Protein AF-A0A078S8Z2-F1 (afdb_monomer_lite)

Organism: NCBI:txid1339349

Structure (mmCIF, N/CA/C/O backbone):
data_AF-A0A078S8Z2-F1
#
_entry.id   AF-A0A078S8Z2-F1
#
loop_
_atom_site.group_PDB
_atom_site.id
_atom_site.type_symbol
_atom_site.label_atom_id
_atom_site.label_alt_id
_atom_site.label_comp_id
_atom_site.label_asym_id
_atom_site.label_entity_id
_atom_site.label_seq_id
_atom_site.pdbx_PDB_ins_code
_atom_site.Cartn_x
_atom_site.Cartn_y
_atom_site.Cartn_z
_atom_site.occupancy
_atom_site.B_iso_or_equiv
_atom_site.auth_seq_id
_atom_site.auth_comp_id
_atom_site.auth_asym_id
_atom_site.auth_atom_id
_atom_site.pdbx_PDB_model_num
ATOM 1 N N . MET A 1 1 ? -87.817 54.049 59.287 1.00 39.81 1 MET A N 1
ATOM 2 C CA . MET A 1 1 ? -88.516 53.717 58.028 1.00 39.81 1 MET A CA 1
ATOM 3 C C . MET A 1 1 ? -87.537 53.003 57.115 1.00 39.81 1 MET A C 1
ATOM 5 O O . MET A 1 1 ? -86.408 53.451 56.989 1.00 39.81 1 MET A O 1
ATOM 9 N N . PHE A 1 2 ? -87.960 51.852 56.599 1.00 39.09 2 PHE A N 1
ATOM 10 C CA . PHE A 1 2 ? -87.245 50.976 55.668 1.00 39.09 2 PHE A CA 1
ATOM 11 C C . PHE A 1 2 ? -87.142 51.568 54.248 1.00 39.09 2 PHE A C 1
ATOM 13 O O . PHE A 1 2 ? -87.956 52.425 53.905 1.00 39.09 2 PHE A O 1
ATOM 20 N N . HIS A 1 3 ? -86.259 50.939 53.450 1.00 39.66 3 HIS A N 1
ATOM 21 C CA . HIS A 1 3 ? -86.096 50.901 51.974 1.00 39.66 3 HIS A CA 1
ATOM 22 C C . HIS A 1 3 ? -84.868 51.675 51.446 1.00 39.66 3 HIS A C 1
ATOM 24 O O . HIS A 1 3 ? -84.766 52.869 51.676 1.00 39.66 3 HIS A O 1
ATOM 30 N N . GLY A 1 4 ? -83.896 51.085 50.732 1.00 41.09 4 GLY A N 1
ATOM 31 C CA . GLY A 1 4 ? -83.754 49.738 50.141 1.00 41.09 4 GLY A CA 1
ATOM 32 C C . GLY A 1 4 ? -82.298 49.235 50.213 1.00 41.09 4 GLY A C 1
ATOM 33 O O . GLY A 1 4 ? -81.370 50.027 50.323 1.00 41.09 4 GLY A O 1
ATOM 34 N N . GLN A 1 5 ? -82.087 47.930 50.436 1.00 39.22 5 GLN A N 1
ATOM 35 C CA . GLN A 1 5 ? -81.701 46.933 49.412 1.00 39.22 5 GLN A CA 1
ATOM 36 C C . GLN A 1 5 ? -80.422 47.345 48.650 1.00 39.22 5 GLN A C 1
ATOM 38 O O . GLN A 1 5 ? -80.424 48.328 47.931 1.00 39.22 5 GLN A O 1
ATOM 43 N N . SER A 1 6 ? -79.287 46.652 48.760 1.00 43.03 6 SER A N 1
ATOM 44 C CA . SER A 1 6 ? -79.142 45.233 48.434 1.00 43.03 6 SER A CA 1
ATOM 45 C C . SER A 1 6 ? -77.834 44.642 48.997 1.00 43.03 6 SER A C 1
ATOM 47 O O . SER A 1 6 ? -76.767 45.225 48.837 1.00 43.03 6 SER A O 1
ATOM 49 N N . GLN A 1 7 ? -77.970 43.497 49.676 1.00 46.31 7 GLN A N 1
ATOM 50 C CA . GLN A 1 7 ? -77.053 42.342 49.741 1.00 46.31 7 GLN A CA 1
ATOM 51 C C . GLN A 1 7 ? -75.539 42.636 49.760 1.00 46.31 7 GLN A C 1
ATOM 53 O O . GLN A 1 7 ? -74.903 42.906 48.750 1.00 46.31 7 GLN A O 1
ATOM 58 N N . ARG A 1 8 ? -74.904 42.576 50.938 1.00 42.38 8 ARG A N 1
ATOM 59 C CA . ARG A 1 8 ? -74.112 41.398 51.365 1.00 42.38 8 ARG A CA 1
ATOM 60 C C . ARG A 1 8 ? -73.498 40.619 50.196 1.00 42.38 8 ARG A C 1
ATOM 62 O O . ARG A 1 8 ? -74.177 39.826 49.560 1.00 42.38 8 ARG A O 1
ATOM 69 N N . GLN A 1 9 ? -72.193 40.841 50.023 1.00 48.69 9 GLN A N 1
ATOM 70 C CA . GLN A 1 9 ? -71.177 39.820 49.760 1.00 48.69 9 GLN A CA 1
ATOM 71 C C . GLN A 1 9 ? -71.725 38.488 49.244 1.00 48.69 9 GLN A C 1
ATOM 73 O O . GLN A 1 9 ? -72.059 37.636 50.053 1.00 48.69 9 GLN A O 1
ATOM 78 N N . HIS A 1 10 ? -71.723 38.288 47.932 1.00 38.50 10 HIS A N 1
ATOM 79 C CA . HIS A 1 10 ? -71.402 36.989 47.356 1.00 38.50 10 HIS A CA 1
ATOM 80 C C . HIS A 1 10 ? -70.744 37.205 45.992 1.00 38.50 10 HIS A C 1
ATOM 82 O O . HIS A 1 10 ? -71.269 37.884 45.115 1.00 38.50 10 HIS A O 1
ATOM 88 N N . ASP A 1 11 ? -69.560 36.618 45.879 1.00 46.22 11 ASP A N 1
ATOM 89 C CA . ASP A 1 11 ? -68.917 36.186 44.650 1.00 46.22 11 ASP A CA 1
ATOM 90 C C . ASP A 1 11 ? -68.427 37.251 43.671 1.00 46.22 11 ASP A C 1
ATOM 92 O O . ASP A 1 11 ? -68.900 37.438 42.550 1.00 46.22 11 ASP A O 1
ATOM 96 N N . MET A 1 12 ? -67.254 37.768 44.040 1.00 51.03 12 MET A N 1
ATOM 97 C CA . MET A 1 12 ? -66.101 37.668 43.147 1.00 51.03 12 MET A CA 1
ATOM 98 C C . MET A 1 12 ? -66.030 36.276 42.491 1.00 51.03 12 MET A C 1
ATOM 100 O O . MET A 1 12 ? -65.384 35.367 42.999 1.00 51.03 12 MET A O 1
ATOM 104 N N . ALA A 1 13 ? -66.666 36.109 41.339 1.00 51.59 13 ALA A N 1
ATOM 105 C CA . ALA A 1 13 ? -66.384 35.001 40.440 1.00 51.59 13 ALA A CA 1
ATOM 106 C C . ALA A 1 13 ? -66.676 35.441 39.007 1.00 51.59 13 ALA A C 1
ATOM 108 O O . ALA A 1 13 ? -67.683 35.075 38.400 1.00 51.59 13 ALA A O 1
ATOM 109 N N . LYS A 1 14 ? -65.753 36.217 38.428 1.00 48.81 14 LYS A N 1
ATOM 110 C CA . LYS A 1 14 ? -65.610 36.278 36.971 1.00 48.81 14 LYS A CA 1
ATOM 111 C C . LYS A 1 14 ? -65.224 34.859 36.538 1.00 48.81 14 LYS A C 1
ATOM 113 O O . LYS A 1 14 ? -64.055 34.487 36.567 1.00 48.81 14 LYS A O 1
ATOM 118 N N . LYS A 1 15 ? -66.240 34.031 36.287 1.00 49.22 15 LYS A N 1
ATOM 119 C CA . LYS A 1 15 ? -66.128 32.605 35.981 1.00 49.22 15 LYS A CA 1
ATOM 120 C C . LYS A 1 15 ? -65.326 32.477 34.691 1.00 49.22 15 LYS A C 1
ATOM 122 O O . LYS A 1 15 ? -65.846 32.732 33.608 1.00 49.22 15 LYS A O 1
ATOM 127 N N . ALA A 1 16 ? -64.040 32.158 34.809 1.00 57.09 16 ALA A N 1
ATOM 128 C CA . ALA A 1 16 ? -63.225 31.796 33.661 1.00 57.09 16 ALA A CA 1
ATOM 129 C C . ALA A 1 16 ? -63.889 30.579 32.997 1.00 57.09 16 ALA A C 1
ATOM 131 O O . ALA A 1 16 ? -63.978 29.513 33.598 1.00 57.09 16 ALA A O 1
ATOM 132 N N . LEU A 1 17 ? -64.427 30.767 31.789 1.00 61.00 17 LEU A N 1
ATOM 133 C CA . LEU A 1 17 ? -65.198 29.744 31.070 1.00 61.00 17 LEU A CA 1
ATOM 134 C C . LEU A 1 17 ? -64.320 28.638 30.467 1.00 61.00 17 LEU A C 1
ATOM 136 O O . LEU A 1 17 ? -64.844 27.612 30.052 1.00 61.00 17 LEU A O 1
ATOM 140 N N . ALA A 1 18 ? -62.998 28.814 30.461 1.00 52.50 18 ALA A N 1
ATOM 141 C CA . ALA A 1 18 ? -62.039 27.748 30.215 1.00 52.50 18 ALA A CA 1
ATOM 142 C C . ALA A 1 18 ? -60.654 28.161 30.729 1.00 52.50 18 ALA A C 1
ATOM 144 O O . ALA A 1 18 ? -60.205 29.281 30.477 1.00 52.50 18 ALA A O 1
ATOM 145 N N . SER A 1 19 ? -59.956 27.242 31.394 1.00 64.44 19 SER A N 1
ATOM 146 C CA . SER A 1 19 ? -58.501 27.285 31.525 1.00 64.44 19 SER A CA 1
ATOM 147 C C . SER A 1 19 ? -57.924 26.040 30.854 1.00 64.44 19 SER A C 1
ATOM 149 O O . SER A 1 19 ? -58.455 24.937 30.985 1.00 64.44 19 SER A O 1
ATOM 151 N N . LYS A 1 20 ? -56.857 26.226 30.076 1.00 55.78 20 LYS A N 1
ATOM 152 C CA . LYS A 1 20 ? -56.089 25.132 29.486 1.00 55.78 20 LYS A CA 1
ATOM 153 C C . LYS A 1 20 ? -54.738 25.103 30.176 1.00 55.78 20 LYS A C 1
ATOM 155 O O . LYS A 1 20 ? -53.902 25.967 29.928 1.00 55.78 20 LYS A O 1
ATOM 160 N N . THR A 1 21 ? -54.530 24.105 31.020 1.00 58.12 21 THR A N 1
ATOM 161 C CA . THR A 1 21 ? -53.213 23.806 31.579 1.00 58.12 21 THR A CA 1
ATOM 162 C C . THR A 1 21 ? -52.578 22.747 30.689 1.00 58.12 21 THR A C 1
ATOM 164 O O . THR A 1 21 ? -53.112 21.650 30.550 1.00 58.12 21 THR A O 1
ATOM 167 N N . GLY A 1 22 ? -51.488 23.098 30.010 1.00 56.81 22 GLY A N 1
ATOM 168 C CA . GLY A 1 22 ? -50.691 22.142 29.245 1.00 56.81 22 GLY A CA 1
ATOM 169 C C . GLY A 1 22 ? -49.552 21.614 30.105 1.00 56.81 22 GLY A C 1
ATOM 170 O O . GLY A 1 22 ? -48.820 22.406 30.692 1.00 56.81 22 GLY A O 1
ATOM 171 N N . GLU A 1 23 ? -49.374 20.296 30.165 1.00 63.28 23 GLU A N 1
ATOM 172 C CA . GLU A 1 23 ? -48.106 19.728 30.617 1.00 63.28 23 GLU A CA 1
ATOM 173 C C . GLU A 1 23 ? -47.063 19.895 29.511 1.00 63.28 23 GLU A C 1
ATOM 175 O O . GLU A 1 23 ? -47.233 19.407 28.391 1.00 63.28 23 GLU A O 1
ATOM 180 N N . VAL A 1 24 ? -45.961 20.570 29.831 1.00 61.38 24 VAL A N 1
ATOM 181 C CA . VAL A 1 24 ? -44.763 20.569 28.992 1.00 61.38 24 VAL A CA 1
ATOM 182 C C . VAL A 1 24 ? -43.923 19.369 29.414 1.00 61.38 24 VAL A C 1
ATOM 184 O O . VAL A 1 24 ? -43.236 19.404 30.433 1.00 61.38 24 VAL A O 1
ATOM 187 N N . LYS A 1 25 ? -43.967 18.285 28.634 1.00 56.91 25 LYS A N 1
ATOM 188 C CA . LYS A 1 25 ? -42.966 17.219 28.747 1.00 56.91 25 LYS A CA 1
ATOM 189 C C . LYS A 1 25 ? -41.676 17.718 28.117 1.00 56.91 25 LYS A C 1
ATOM 191 O O . LYS A 1 25 ? -41.518 17.675 26.899 1.00 56.91 25 LYS A O 1
ATOM 196 N N . TYR A 1 26 ? -40.751 18.190 28.944 1.00 55.69 26 TYR A N 1
ATOM 197 C CA . TYR A 1 26 ? -39.372 18.339 28.507 1.00 55.69 26 TYR A CA 1
ATOM 198 C C . TYR A 1 26 ? -38.856 16.947 28.145 1.00 55.69 26 TYR A C 1
ATOM 200 O O . TYR A 1 26 ? -38.788 16.058 28.995 1.00 55.69 26 TYR A O 1
ATOM 208 N N . LEU A 1 27 ? -38.509 16.741 26.875 1.00 49.97 27 LEU A N 1
ATOM 209 C CA . LEU A 1 27 ? -37.626 15.646 26.509 1.00 49.97 27 LEU A CA 1
ATOM 210 C C . LEU A 1 27 ? -36.284 15.990 27.148 1.00 49.97 27 LEU A C 1
ATOM 212 O O . LEU A 1 27 ? -35.534 16.806 26.617 1.00 49.97 27 LEU A O 1
ATOM 216 N N . GLN A 1 28 ? -36.016 15.440 28.331 1.00 50.47 28 GLN A N 1
ATOM 217 C CA . GLN A 1 28 ? -34.682 15.487 28.899 1.00 50.47 28 GLN A CA 1
ATOM 218 C C . GLN A 1 28 ? -33.796 14.730 27.913 1.00 50.47 28 GLN A C 1
ATOM 220 O O . GLN A 1 28 ? -33.849 13.503 27.826 1.00 50.47 28 GLN A O 1
ATOM 225 N N . GLN A 1 29 ? -33.068 15.478 27.085 1.00 50.44 29 GLN A N 1
ATOM 226 C CA . GLN A 1 29 ? -32.060 14.910 26.212 1.00 50.44 29 GLN A CA 1
ATOM 227 C C . GLN A 1 29 ? -31.122 14.136 27.135 1.00 50.44 29 GLN A C 1
ATOM 229 O O . GLN A 1 29 ? -30.577 14.709 28.081 1.00 50.44 29 GLN A O 1
ATOM 234 N N . GLY A 1 30 ? -31.050 12.816 26.940 1.00 57.97 30 GLY A N 1
ATOM 235 C CA . GLY A 1 30 ? -30.202 11.966 27.765 1.00 57.97 30 GLY A CA 1
ATOM 236 C C . GLY A 1 30 ? -28.785 12.543 27.802 1.00 57.97 30 GLY A C 1
ATOM 237 O O . GLY A 1 30 ? -28.374 13.179 26.823 1.00 57.97 30 GLY A O 1
ATOM 238 N N . PRO A 1 31 ? -28.052 12.379 28.916 1.00 62.50 31 PRO A N 1
ATOM 239 C CA . PRO A 1 31 ? -26.684 12.870 29.006 1.00 62.50 31 PRO A CA 1
ATOM 240 C C . PRO A 1 31 ? -25.890 12.400 27.786 1.00 62.50 31 PRO A C 1
ATOM 242 O O . PRO A 1 31 ? -26.095 11.285 27.298 1.00 62.50 31 PRO A O 1
ATOM 245 N N . VAL A 1 32 ? -25.022 13.275 27.274 1.00 62.91 32 VAL A N 1
ATOM 246 C CA . VAL A 1 32 ? -24.145 12.955 26.144 1.00 62.91 32 VAL A CA 1
ATOM 247 C C . VAL A 1 32 ? -23.420 11.652 26.475 1.00 62.91 32 VAL A C 1
ATOM 249 O O . VAL A 1 32 ? -22.696 11.583 27.464 1.00 62.91 32 VAL A O 1
ATOM 252 N N . GLY A 1 33 ? -23.671 10.603 25.688 1.00 67.50 33 GLY A N 1
ATOM 253 C CA . GLY A 1 33 ? -22.982 9.328 25.856 1.00 67.50 33 GLY A CA 1
ATOM 254 C C . GLY A 1 33 ? -21.481 9.511 25.615 1.00 67.50 33 GLY A C 1
ATOM 255 O O . GLY A 1 33 ? -21.104 10.338 24.780 1.00 67.50 33 GLY A O 1
ATOM 256 N N . PRO A 1 34 ? -20.612 8.766 26.316 1.00 81.50 34 PRO A N 1
ATOM 257 C CA . PRO A 1 34 ? -19.179 8.964 26.188 1.00 81.50 34 PRO A CA 1
ATOM 258 C C . PRO A 1 34 ? -18.702 8.623 24.776 1.00 81.50 34 PRO A C 1
ATOM 260 O O . PRO A 1 34 ? -19.157 7.652 24.164 1.00 81.50 34 PRO A O 1
ATOM 263 N N . LEU A 1 35 ? -17.725 9.384 24.289 1.00 82.06 35 LEU A N 1
ATOM 264 C CA . LEU A 1 35 ? -16.973 9.042 23.093 1.00 82.06 35 LEU A CA 1
ATOM 265 C C . LEU A 1 35 ? -16.169 7.765 23.360 1.00 82.06 35 LEU A C 1
ATOM 267 O O . LEU A 1 35 ? -15.282 7.732 24.217 1.00 82.06 35 LEU A O 1
ATOM 271 N N . VAL A 1 36 ? -16.478 6.708 22.618 1.00 85.00 36 VAL A N 1
ATOM 272 C CA . VAL A 1 36 ? -15.729 5.452 22.685 1.00 85.00 36 VAL A CA 1
ATOM 273 C C . VAL A 1 36 ? -14.454 5.583 21.849 1.00 85.00 36 VAL A C 1
ATOM 275 O O . VAL A 1 36 ? -14.531 5.994 20.693 1.00 85.00 36 VAL A O 1
ATOM 278 N N . TYR A 1 37 ? -13.292 5.232 22.409 1.00 81.94 37 TYR A N 1
ATOM 279 C CA . TYR A 1 37 ? -11.994 5.336 21.723 1.00 81.94 37 TYR A CA 1
ATOM 280 C C . TYR A 1 37 ? -11.149 4.055 21.873 1.00 81.94 37 TYR A C 1
ATOM 282 O O . TYR A 1 37 ? -11.252 3.382 22.902 1.00 81.94 37 TYR A O 1
ATOM 290 N N . PRO A 1 38 ? -10.323 3.687 20.871 1.00 85.50 38 PRO A N 1
ATOM 291 C CA . PRO A 1 38 ? -9.455 2.512 20.951 1.00 85.50 38 PRO A CA 1
ATOM 292 C C . PRO A 1 38 ? -8.349 2.703 21.978 1.00 85.50 38 PRO A C 1
ATOM 294 O O . PRO A 1 38 ? -7.730 3.761 22.049 1.00 85.50 38 PRO A O 1
ATOM 297 N N . THR A 1 39 ? -8.021 1.624 22.678 1.00 86.50 39 THR A N 1
ATOM 298 C CA . THR A 1 39 ? -6.800 1.503 23.488 1.00 86.50 39 THR A CA 1
ATOM 299 C C . THR A 1 39 ? -5.972 0.259 23.140 1.00 86.50 39 THR A C 1
ATOM 301 O O . THR A 1 39 ? -5.075 -0.107 23.892 1.00 86.50 39 THR A O 1
ATOM 304 N N . GLY A 1 40 ? -6.266 -0.401 22.012 1.00 83.44 40 GLY A N 1
ATOM 305 C CA . GLY A 1 40 ? -5.562 -1.607 21.560 1.00 83.44 40 GLY A CA 1
ATOM 306 C C . GLY A 1 40 ? -5.990 -2.893 22.278 1.00 83.44 40 GLY A C 1
ATOM 307 O O . GLY A 1 40 ? -7.144 -3.038 22.692 1.00 83.44 40 GLY A O 1
ATOM 308 N N . GLU A 1 41 ? -5.072 -3.855 22.391 1.00 88.69 41 GLU A N 1
ATOM 309 C CA . GLU A 1 41 ? -5.301 -5.113 23.111 1.00 88.69 41 GLU A CA 1
ATOM 310 C C . GLU A 1 41 ? -5.365 -4.903 24.629 1.00 88.69 41 GLU A C 1
ATOM 312 O O . GLU A 1 41 ? -4.649 -4.085 25.212 1.00 88.69 41 GLU A O 1
ATOM 317 N N . TYR A 1 42 ? -6.244 -5.655 25.289 1.00 93.62 42 TYR A N 1
ATOM 318 C CA . TYR A 1 42 ? -6.354 -5.639 26.741 1.00 93.62 42 TYR A CA 1
ATOM 319 C C . TYR A 1 42 ? -5.059 -6.131 27.403 1.00 93.62 42 TYR A C 1
ATOM 321 O O . TYR A 1 42 ? -4.587 -7.233 27.123 1.00 93.62 42 TYR A O 1
ATOM 329 N N . ALA A 1 43 ? -4.558 -5.368 28.375 1.00 91.69 43 ALA A N 1
ATOM 330 C CA . ALA A 1 43 ? -3.422 -5.740 29.205 1.00 91.69 43 ALA A CA 1
ATOM 331 C C . ALA A 1 43 ? -3.765 -5.618 30.696 1.00 91.69 43 ALA A C 1
ATOM 333 O O . ALA A 1 43 ? -4.196 -4.572 31.179 1.00 91.69 43 ALA A O 1
ATOM 334 N N . ALA A 1 44 ? -3.503 -6.681 31.461 1.00 91.88 44 ALA A N 1
ATOM 335 C CA . ALA A 1 44 ? -3.766 -6.729 32.903 1.00 91.88 44 ALA A CA 1
ATOM 336 C C . ALA A 1 44 ? -2.981 -5.675 33.713 1.00 91.88 44 ALA A C 1
ATOM 338 O O . ALA A 1 44 ? -3.417 -5.241 34.782 1.00 91.88 44 ALA A O 1
ATOM 339 N N . SER A 1 45 ? -1.824 -5.250 33.201 1.00 91.88 45 SER A N 1
ATOM 340 C CA . SER A 1 45 ? -0.951 -4.248 33.816 1.00 91.88 45 SER A CA 1
ATOM 341 C C . SER A 1 45 ? -1.417 -2.802 33.599 1.00 91.88 45 SER A C 1
ATOM 343 O O . SER A 1 45 ? -0.951 -1.915 34.323 1.00 91.88 45 SER A O 1
ATOM 345 N N . VAL A 1 46 ? -2.339 -2.556 32.665 1.00 92.62 46 VAL A N 1
ATOM 346 C CA . VAL A 1 46 ? -2.806 -1.219 32.277 1.00 92.62 46 VAL A CA 1
ATOM 347 C C . VAL A 1 46 ? -4.059 -0.831 33.064 1.00 92.62 46 VAL A C 1
ATOM 349 O O . VAL A 1 46 ? -4.932 -1.658 33.334 1.00 92.62 46 VAL A O 1
ATOM 352 N N . SER A 1 47 ? -4.131 0.443 33.455 1.00 94.75 47 SER A N 1
ATOM 353 C CA . SER A 1 47 ? -5.324 1.046 34.049 1.00 94.75 47 SER A CA 1
ATOM 354 C C . SER A 1 47 ? -6.153 1.723 32.962 1.00 94.75 47 SER A C 1
ATOM 356 O O . SER A 1 47 ? -5.639 2.565 32.230 1.00 94.75 47 SER A O 1
ATOM 358 N N . TYR A 1 48 ? -7.436 1.390 32.893 1.00 95.06 48 TYR A N 1
ATOM 359 C CA . TYR A 1 48 ? -8.390 1.959 31.947 1.00 95.06 48 TYR A CA 1
ATOM 360 C C . TYR A 1 48 ? -9.367 2.860 32.695 1.00 95.06 48 TYR A C 1
ATOM 362 O O . TYR A 1 48 ? -9.976 2.426 33.673 1.00 95.06 48 TYR A O 1
ATOM 370 N N . THR A 1 49 ? -9.527 4.101 32.239 1.00 94.69 49 THR A N 1
ATOM 371 C CA . THR A 1 49 ? -10.392 5.092 32.892 1.00 94.69 49 THR A CA 1
ATOM 372 C C . THR A 1 49 ? -11.539 5.485 31.980 1.00 94.69 49 THR A C 1
ATOM 374 O O . THR A 1 49 ? -11.314 5.923 30.851 1.00 94.69 49 THR A O 1
ATOM 377 N N . ARG A 1 50 ? -12.768 5.372 32.484 1.00 92.88 50 ARG A N 1
ATOM 378 C CA . ARG A 1 50 ? -13.964 5.929 31.849 1.00 92.88 50 ARG A CA 1
ATOM 379 C C . ARG A 1 50 ? -14.410 7.182 32.585 1.00 92.88 50 ARG A C 1
ATOM 381 O O . ARG A 1 50 ? -14.520 7.186 33.811 1.00 92.88 50 ARG A O 1
ATOM 388 N N . THR A 1 51 ? -14.705 8.212 31.807 1.00 90.19 51 THR A N 1
ATOM 389 C CA . THR A 1 51 ? -15.303 9.474 32.248 1.00 90.19 51 THR A CA 1
ATOM 390 C C . THR A 1 51 ? -16.716 9.602 31.664 1.00 90.19 51 THR A C 1
ATOM 392 O O . THR A 1 51 ? -17.067 8.834 30.761 1.00 90.19 51 THR A O 1
ATOM 395 N N . PRO A 1 52 ? -17.518 10.591 32.093 1.00 87.00 52 PRO A N 1
ATOM 396 C CA . PRO A 1 52 ? -18.799 10.880 31.448 1.00 87.00 52 PRO A CA 1
ATOM 397 C C . PRO A 1 52 ? -18.681 11.161 29.939 1.00 87.00 52 PRO A C 1
ATOM 399 O O . PRO A 1 52 ? -19.616 10.902 29.190 1.00 87.00 52 PRO A O 1
ATOM 402 N N . LEU A 1 53 ? -17.528 11.668 29.480 1.00 85.69 53 LEU A N 1
ATOM 403 C CA . LEU A 1 53 ? -17.302 12.075 28.089 1.00 85.69 53 LEU A CA 1
ATOM 404 C C . LEU A 1 53 ? -16.504 11.063 27.264 1.00 85.69 53 LEU A C 1
ATOM 406 O O . LEU A 1 53 ? -16.475 11.187 26.042 1.00 85.69 53 LEU A O 1
ATOM 410 N N . SER A 1 54 ? -15.843 10.085 27.884 1.00 88.31 54 SER A N 1
ATOM 411 C CA . SER A 1 54 ? -14.953 9.163 27.175 1.00 88.31 54 SER A CA 1
ATOM 412 C C . SER A 1 54 ? -14.919 7.767 27.791 1.00 88.31 54 SER A C 1
ATOM 414 O O . SER A 1 54 ? -14.874 7.607 29.011 1.00 88.31 54 SER A O 1
ATOM 416 N N . ALA A 1 55 ? -14.909 6.740 26.940 1.00 92.31 55 ALA A N 1
ATOM 417 C CA . ALA A 1 55 ? -14.863 5.343 27.356 1.00 92.31 55 ALA A CA 1
ATOM 418 C C . ALA A 1 55 ? -13.838 4.552 26.518 1.00 92.31 55 ALA A C 1
ATOM 420 O O . ALA A 1 55 ? -13.960 4.515 25.292 1.00 92.31 55 ALA A O 1
ATOM 421 N N . PRO A 1 56 ? -12.841 3.903 27.142 1.00 92.31 56 PRO A N 1
ATOM 422 C CA . PRO A 1 56 ? -11.871 3.093 26.419 1.00 92.31 56 PRO A CA 1
ATOM 423 C C . PRO A 1 56 ? -12.504 1.804 25.884 1.00 92.31 56 PRO A C 1
ATOM 425 O O . PRO A 1 56 ? -13.361 1.187 26.530 1.00 92.31 56 PRO A O 1
ATOM 428 N N . MET A 1 57 ? -12.035 1.392 24.709 1.00 89.81 57 MET A N 1
ATOM 429 C CA . MET A 1 57 ? -12.365 0.140 24.039 1.00 89.81 57 MET A CA 1
ATOM 430 C C . MET A 1 57 ? -11.111 -0.711 23.845 1.00 89.81 57 MET A C 1
ATOM 432 O O . MET A 1 57 ? -10.106 -0.242 23.305 1.00 89.81 57 MET A O 1
ATOM 436 N N . VAL A 1 58 ? -11.193 -1.981 24.239 1.00 90.94 58 VAL A N 1
ATOM 437 C CA . VAL A 1 58 ? -10.094 -2.949 24.130 1.00 90.94 58 VAL A CA 1
ATOM 438 C C . VAL A 1 58 ? -10.490 -4.166 23.305 1.00 90.94 58 VAL A C 1
ATOM 440 O O . VAL A 1 58 ? -11.642 -4.607 23.335 1.00 90.94 58 VAL A O 1
ATOM 443 N N . LEU A 1 59 ? -9.510 -4.738 22.609 1.00 88.06 59 LEU A N 1
ATOM 444 C CA . LEU A 1 59 ? -9.602 -6.068 22.017 1.00 88.06 59 LEU A CA 1
ATOM 445 C C . LEU A 1 59 ? -9.186 -7.110 23.062 1.00 88.06 59 LEU A C 1
ATOM 447 O O . LEU A 1 59 ? -8.090 -7.044 23.615 1.00 88.06 59 LEU A O 1
ATOM 451 N N . CYS A 1 60 ? -10.046 -8.085 23.334 1.00 88.44 60 CYS A N 1
ATOM 452 C CA . CYS A 1 60 ? -9.726 -9.213 24.203 1.00 88.44 60 CYS A CA 1
ATOM 453 C C . CYS A 1 60 ? -10.183 -10.505 23.526 1.00 88.44 60 CYS A C 1
ATOM 455 O O . CYS A 1 60 ? -11.376 -10.698 23.295 1.00 88.44 60 CYS A O 1
ATOM 457 N N . GLU A 1 61 ? -9.226 -11.372 23.181 1.00 86.50 61 GLU A N 1
ATOM 458 C CA . GLU A 1 61 ? -9.478 -12.689 22.573 1.00 86.50 61 GLU A CA 1
ATOM 459 C C . GLU A 1 61 ? -10.427 -12.637 21.354 1.00 86.50 61 GLU A C 1
ATOM 461 O O . GLU A 1 61 ? -11.358 -13.435 21.235 1.00 86.50 61 GLU A O 1
ATOM 466 N N . GLY A 1 62 ? -10.207 -11.670 20.456 1.00 80.81 62 GLY A N 1
ATOM 467 C CA . GLY A 1 62 ? -10.954 -11.536 19.198 1.00 80.81 62 GLY A CA 1
ATOM 468 C C . GLY A 1 62 ? -12.287 -10.785 19.293 1.00 80.81 62 GLY A C 1
ATOM 469 O O . GLY A 1 62 ? -12.974 -10.654 18.283 1.00 80.81 62 GLY A O 1
ATOM 470 N N . GLN A 1 63 ? -12.660 -10.275 20.470 1.00 84.69 63 GLN A N 1
ATOM 471 C CA . GLN A 1 63 ? -13.884 -9.493 20.667 1.00 84.69 63 GLN A CA 1
ATOM 472 C C . GLN A 1 63 ? -13.581 -8.114 21.262 1.00 84.69 63 GLN A C 1
ATOM 474 O O . GLN A 1 63 ? -12.668 -7.962 22.075 1.00 84.69 63 GLN A O 1
ATOM 479 N N . TYR A 1 64 ? -14.367 -7.113 20.859 1.00 88.00 64 TYR A N 1
ATOM 480 C CA . TYR A 1 64 ? -14.252 -5.752 21.375 1.00 88.00 64 TYR A CA 1
ATOM 481 C C . TYR A 1 64 ? -15.158 -5.531 22.580 1.00 88.00 64 TYR A C 1
ATOM 483 O O . TYR A 1 64 ? -16.354 -5.844 22.553 1.00 88.00 64 TYR A O 1
ATOM 491 N N . TYR A 1 65 ? -14.576 -4.938 23.617 1.00 90.12 65 TYR A N 1
ATOM 492 C CA . TYR A 1 65 ? -15.257 -4.601 24.856 1.00 90.12 65 TYR A CA 1
ATOM 493 C C . TYR A 1 65 ? -15.078 -3.123 25.166 1.00 90.12 65 TYR A C 1
ATOM 495 O O . TYR A 1 65 ? -13.972 -2.589 25.069 1.00 90.12 65 TYR A O 1
ATOM 503 N N . VAL A 1 66 ? -16.161 -2.476 25.582 1.00 91.88 66 VAL A N 1
ATOM 504 C CA . VAL A 1 66 ? -16.154 -1.078 26.021 1.00 91.88 66 VAL A CA 1
ATOM 505 C C . VAL A 1 66 ? -16.266 -1.047 27.535 1.00 91.88 66 VAL A C 1
ATOM 507 O O . VAL A 1 66 ? -17.065 -1.780 28.127 1.00 91.88 66 VAL A O 1
ATOM 510 N N . LEU A 1 67 ? -15.470 -0.196 28.174 1.00 93.88 67 LEU A N 1
ATOM 511 C CA . LEU A 1 67 ? -15.566 0.015 29.611 1.00 93.88 67 LEU A CA 1
ATOM 512 C C . LEU A 1 67 ? -16.927 0.648 29.925 1.00 93.88 67 LEU A C 1
ATOM 514 O O . LEU A 1 67 ? -17.253 1.701 29.389 1.00 93.88 67 LEU A O 1
ATOM 518 N N . ASN A 1 68 ? -17.743 -0.002 30.746 1.00 92.44 68 ASN A N 1
ATOM 519 C CA . ASN A 1 68 ? -19.144 0.350 30.999 1.00 92.44 68 ASN A CA 1
ATOM 520 C C . ASN A 1 68 ? -19.311 1.293 32.196 1.00 92.44 68 ASN A C 1
ATOM 522 O O . ASN A 1 68 ? -20.155 2.185 32.188 1.00 92.44 68 ASN A O 1
ATOM 526 N N . LYS A 1 69 ? -18.494 1.090 33.233 1.00 92.06 69 LYS A N 1
ATOM 527 C CA . LYS A 1 69 ? -18.584 1.806 34.510 1.00 92.06 69 LYS A CA 1
ATOM 528 C C . LYS A 1 69 ? -17.626 2.987 34.520 1.00 92.06 69 LYS A C 1
ATOM 530 O O . LYS A 1 69 ? -16.498 2.856 34.057 1.00 92.06 69 LYS A O 1
ATOM 535 N N . GLU A 1 70 ? -18.070 4.124 35.045 1.00 92.44 70 GLU A N 1
ATOM 536 C CA . GLU A 1 70 ? -17.189 5.266 35.302 1.00 92.44 70 GLU A CA 1
ATOM 537 C C . GLU A 1 70 ? -16.175 4.937 36.403 1.00 92.44 70 GLU A C 1
ATOM 539 O O . GLU A 1 70 ? -16.473 4.184 37.334 1.00 92.44 70 GLU A O 1
ATOM 544 N N . GLY A 1 71 ? -14.970 5.491 36.276 1.00 92.62 71 GLY A N 1
ATOM 545 C CA . GLY A 1 71 ? -13.846 5.224 37.172 1.00 92.62 71 GLY A CA 1
ATOM 546 C C . GLY A 1 71 ? -12.661 4.561 36.474 1.00 92.62 71 GLY A C 1
ATOM 547 O O . GLY A 1 71 ? -12.639 4.405 35.252 1.00 92.62 71 GLY A O 1
ATOM 548 N N . THR A 1 72 ? -11.656 4.195 37.271 1.00 95.31 72 THR A N 1
ATOM 549 C CA . THR A 1 72 ? -10.406 3.579 36.809 1.00 95.31 72 THR A CA 1
ATOM 550 C C . THR A 1 72 ? -10.363 2.112 37.214 1.00 95.31 72 THR A C 1
ATOM 552 O O . THR A 1 72 ? -10.462 1.792 38.397 1.00 95.31 72 THR A O 1
ATOM 555 N N . PHE A 1 73 ? -10.165 1.224 36.243 1.00 95.19 73 PHE A N 1
ATOM 556 C CA . PHE A 1 73 ? -10.156 -0.224 36.437 1.00 95.19 73 PHE A CA 1
ATOM 557 C C . PHE A 1 73 ? -8.869 -0.833 35.886 1.00 95.19 73 PHE A C 1
ATOM 559 O O . PHE A 1 73 ? -8.401 -0.464 34.810 1.00 95.19 73 PHE A O 1
ATOM 566 N N . LYS A 1 74 ? -8.300 -1.794 36.614 1.00 95.56 74 LYS A N 1
ATOM 567 C CA . LYS A 1 74 ? -7.070 -2.505 36.246 1.00 95.56 74 LYS A CA 1
ATOM 568 C C . LYS A 1 74 ? -7.222 -3.986 36.562 1.00 95.56 74 LYS A C 1
ATOM 570 O O . LYS A 1 74 ? -7.911 -4.338 37.516 1.00 95.56 74 LYS A O 1
ATOM 575 N N . ASN A 1 75 ? -6.575 -4.845 35.773 1.00 95.38 75 ASN A N 1
ATOM 576 C CA . ASN A 1 75 ? -6.536 -6.295 35.998 1.00 95.38 75 ASN A CA 1
ATOM 577 C C . ASN A 1 75 ? -7.919 -6.996 36.027 1.00 95.38 75 ASN A C 1
ATOM 579 O O . ASN A 1 75 ? -8.084 -8.040 36.650 1.00 95.38 75 ASN A O 1
ATOM 583 N N . ILE A 1 76 ? -8.926 -6.439 35.341 1.00 95.12 76 ILE A N 1
ATOM 584 C CA . ILE A 1 76 ? -10.230 -7.092 35.123 1.00 95.12 76 ILE A CA 1
ATOM 585 C C . ILE A 1 76 ? -10.301 -7.559 33.670 1.00 95.12 76 ILE A C 1
ATOM 587 O O . ILE A 1 76 ? -10.370 -6.716 32.777 1.00 95.12 76 ILE A O 1
ATOM 591 N N . ASN A 1 77 ? -10.257 -8.874 33.434 1.00 95.25 77 ASN A N 1
ATOM 592 C CA . ASN A 1 77 ? -10.305 -9.439 32.083 1.00 95.25 77 ASN A CA 1
ATOM 593 C C . ASN A 1 77 ? -11.705 -9.227 31.459 1.00 95.25 77 ASN A C 1
ATOM 595 O O . ASN A 1 77 ? -12.679 -9.736 32.021 1.00 95.25 77 ASN A O 1
ATOM 599 N N . PRO A 1 78 ? -11.816 -8.541 30.303 1.00 94.62 78 PRO A N 1
ATOM 600 C CA . PRO A 1 78 ? -13.101 -8.169 29.714 1.00 94.62 78 PRO A CA 1
ATOM 601 C C . PRO A 1 78 ? -14.024 -9.345 29.395 1.00 94.62 78 PRO A C 1
ATOM 603 O O . PRO A 1 78 ? -15.206 -9.317 29.733 1.00 94.62 78 PRO A O 1
ATOM 606 N N . LYS A 1 79 ? -13.483 -10.407 28.790 1.00 92.69 79 LYS A N 1
ATOM 607 C CA . LYS A 1 79 ? -14.266 -11.575 28.374 1.00 92.69 79 LYS A CA 1
ATOM 608 C C . LYS A 1 79 ? -14.793 -12.363 29.566 1.00 92.69 79 LYS A C 1
ATOM 610 O O . LYS A 1 79 ? -15.962 -12.739 29.584 1.00 92.69 79 LYS A O 1
ATOM 615 N N . LYS A 1 80 ? -13.949 -12.584 30.579 1.00 94.50 80 LYS A N 1
ATOM 616 C CA . LYS A 1 80 ? -14.352 -13.276 31.815 1.00 94.50 80 LYS A CA 1
ATOM 617 C C . LYS A 1 80 ? -15.379 -12.465 32.603 1.00 94.50 80 LYS A C 1
ATOM 619 O O . LYS A 1 80 ? -16.359 -13.029 33.076 1.00 94.50 80 LYS A O 1
ATOM 624 N N . ASP A 1 81 ? -15.169 -11.156 32.717 1.00 95.00 81 ASP A N 1
ATOM 625 C CA . ASP A 1 81 ? -16.087 -10.252 33.412 1.00 95.00 81 ASP A CA 1
ATOM 626 C C . ASP A 1 81 ? -17.458 -10.196 32.724 1.00 95.00 81 ASP A C 1
ATOM 628 O O . ASP A 1 81 ? -18.485 -10.350 33.385 1.00 95.00 81 ASP A O 1
ATOM 632 N N . TYR A 1 82 ? -17.488 -10.075 31.394 1.00 92.12 82 TYR A N 1
ATOM 633 C CA . TYR A 1 82 ? -18.737 -10.092 30.637 1.00 92.12 82 TYR A CA 1
ATOM 634 C C . TYR A 1 82 ? -19.458 -11.442 30.717 1.00 92.12 82 TYR A C 1
ATOM 636 O O . TYR A 1 82 ? -20.669 -11.473 30.921 1.00 92.12 82 TYR A O 1
ATOM 644 N N . ALA A 1 83 ? -18.732 -12.561 30.623 1.00 92.06 83 ALA A N 1
ATOM 645 C CA . ALA A 1 83 ? -19.320 -13.895 30.753 1.00 92.06 83 ALA A CA 1
ATOM 646 C C . ALA A 1 83 ? -19.968 -14.125 32.131 1.00 92.06 83 ALA A C 1
ATOM 648 O O . ALA A 1 83 ? -20.987 -14.805 32.218 1.00 92.06 83 ALA A O 1
ATOM 649 N N . ALA A 1 84 ? -19.405 -13.543 33.195 1.00 93.06 84 ALA A N 1
ATOM 650 C CA . ALA A 1 84 ? -19.937 -13.660 34.551 1.00 93.06 84 ALA A CA 1
ATOM 651 C C . ALA A 1 84 ? -21.099 -12.690 34.836 1.00 93.06 84 ALA A C 1
ATOM 653 O O . ALA A 1 84 ? -22.045 -13.053 35.533 1.00 93.06 84 ALA A O 1
ATOM 654 N N . ASN A 1 85 ? -21.031 -11.457 34.320 1.00 92.00 85 AS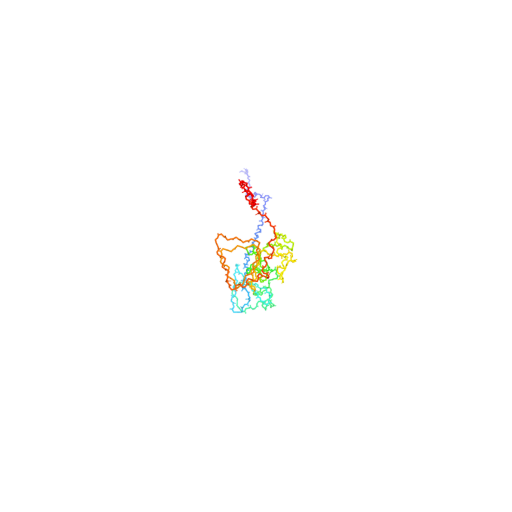N A N 1
ATOM 655 C CA . ASN A 1 85 ? -21.889 -10.352 34.767 1.00 92.00 85 ASN A CA 1
ATOM 656 C C . ASN A 1 85 ? -22.820 -9.782 33.677 1.00 92.00 85 ASN A C 1
ATOM 658 O O . ASN A 1 85 ? -23.655 -8.917 33.966 1.00 92.00 85 ASN A O 1
ATOM 662 N N . GLY A 1 86 ? -22.693 -10.232 32.426 1.00 87.69 86 GLY A N 1
ATOM 663 C CA . GLY A 1 86 ? -23.490 -9.769 31.290 1.00 87.69 86 GLY A CA 1
ATOM 664 C C . GLY A 1 86 ? -23.451 -8.247 31.119 1.00 87.69 86 GLY A C 1
ATOM 665 O O . GLY A 1 86 ? -22.403 -7.613 31.210 1.00 87.69 86 GLY A O 1
ATOM 666 N N . SER A 1 87 ? -24.611 -7.617 30.923 1.00 84.12 87 SER A N 1
ATOM 667 C CA . SER A 1 87 ? -24.729 -6.157 30.753 1.00 84.12 87 SER A CA 1
ATOM 668 C C . SER A 1 87 ? -24.349 -5.327 31.992 1.00 84.12 87 SER A C 1
ATOM 670 O O . SER A 1 87 ? -24.204 -4.109 31.887 1.00 84.12 87 SER A O 1
ATOM 672 N N . LYS A 1 88 ? -24.170 -5.959 33.161 1.00 89.69 88 LYS A N 1
ATOM 673 C CA . LYS A 1 88 ? -23.746 -5.308 34.418 1.00 89.69 88 LYS A CA 1
ATOM 674 C C . LYS A 1 88 ? -22.235 -5.397 34.663 1.00 89.69 88 LYS A C 1
ATOM 676 O O . LYS A 1 88 ? -21.738 -4.885 35.676 1.00 89.69 88 LYS A O 1
ATOM 681 N N . ALA A 1 89 ? -21.514 -6.052 33.758 1.00 93.50 89 ALA A N 1
ATOM 682 C CA . ALA A 1 89 ? -20.067 -6.156 33.781 1.00 93.50 89 ALA A CA 1
ATOM 683 C C . ALA A 1 89 ? -19.395 -4.774 33.753 1.00 93.50 89 ALA A C 1
ATOM 685 O O . ALA A 1 89 ? -19.980 -3.762 33.345 1.00 93.50 89 ALA A O 1
ATOM 686 N N . THR A 1 90 ? -18.155 -4.737 34.227 1.00 94.44 90 THR A N 1
ATOM 687 C CA . THR A 1 90 ? -17.258 -3.586 34.077 1.00 94.44 90 THR A CA 1
ATOM 688 C C . THR A 1 90 ? -16.925 -3.378 32.605 1.00 94.44 90 THR A C 1
ATOM 690 O O . THR A 1 90 ? -16.904 -2.241 32.147 1.00 94.44 90 THR A O 1
ATOM 693 N N . TRP A 1 91 ? -16.765 -4.467 31.857 1.00 93.62 91 TRP A N 1
ATOM 694 C CA . TRP A 1 91 ? -16.599 -4.480 30.409 1.00 93.62 91 TRP A CA 1
ATOM 695 C C . TRP A 1 91 ? -17.833 -5.056 29.727 1.00 93.62 91 TRP A C 1
ATOM 697 O O . TRP A 1 91 ? -18.229 -6.181 30.016 1.00 93.62 91 TRP A O 1
ATOM 707 N N . VAL A 1 92 ? -18.425 -4.323 28.788 1.00 91.50 92 VAL A N 1
ATOM 708 C CA . VAL A 1 92 ? -19.564 -4.821 28.005 1.00 91.50 92 VAL A CA 1
ATOM 709 C C . VAL A 1 92 ? -19.141 -5.155 26.586 1.00 91.50 92 VAL A C 1
ATOM 711 O O . VAL A 1 92 ? -18.398 -4.399 25.957 1.00 91.50 92 VAL A O 1
ATOM 714 N N . LEU A 1 93 ? -19.619 -6.298 26.090 1.00 86.44 93 LEU A N 1
ATOM 715 C CA . LEU A 1 93 ? -19.407 -6.711 24.709 1.00 86.44 93 LEU A CA 1
ATOM 716 C C . LEU A 1 93 ? -20.075 -5.716 23.759 1.00 86.44 93 LEU A C 1
ATOM 718 O O . LEU A 1 93 ? -21.248 -5.365 23.920 1.00 86.44 93 LEU A O 1
ATOM 722 N N . MET A 1 94 ? -19.337 -5.292 22.740 1.00 79.62 94 MET A N 1
ATOM 723 C CA . MET A 1 94 ? -19.868 -4.422 21.703 1.00 79.62 94 MET A CA 1
ATOM 724 C C . MET A 1 94 ? -20.531 -5.255 20.595 1.00 79.62 94 MET A C 1
ATOM 726 O O . MET A 1 94 ? -19.880 -5.691 19.653 1.00 79.62 94 MET A O 1
ATOM 730 N N . ASP A 1 95 ? -21.842 -5.477 20.718 1.00 61.72 95 ASP A N 1
ATOM 731 C CA . ASP A 1 95 ? -22.622 -6.379 19.846 1.00 61.72 95 ASP A CA 1
ATOM 732 C C . ASP A 1 95 ? -22.867 -5.828 18.423 1.00 61.72 95 ASP A C 1
ATOM 734 O O . ASP A 1 95 ? -23.067 -6.578 17.472 1.00 61.72 95 ASP A O 1
ATOM 738 N N . LYS A 1 96 ? -22.856 -4.498 18.239 1.00 49.19 96 LYS A N 1
ATOM 739 C CA . LYS A 1 96 ? -23.433 -3.876 17.027 1.00 49.19 96 LYS A CA 1
ATOM 740 C C . LYS A 1 96 ? -22.584 -2.860 16.296 1.00 49.19 96 LYS A C 1
ATOM 742 O O . LYS A 1 96 ? -23.108 -2.152 15.438 1.00 49.19 96 LYS A O 1
ATOM 747 N N . VAL A 1 97 ? -21.283 -2.801 16.551 1.00 45.28 97 VAL A N 1
ATOM 748 C CA . VAL A 1 97 ? -20.436 -1.946 15.724 1.00 45.28 97 VAL A CA 1
ATOM 749 C C . VAL A 1 97 ? -19.177 -2.680 15.317 1.00 45.28 97 VAL A C 1
ATOM 751 O O . VAL A 1 97 ? -18.243 -2.850 16.093 1.00 45.28 97 VAL A O 1
ATOM 754 N N . ARG A 1 98 ? -19.138 -3.068 14.039 1.00 40.16 98 ARG A N 1
ATOM 755 C CA . ARG A 1 98 ? -17.878 -3.152 13.302 1.00 40.16 98 ARG A CA 1
ATOM 756 C C . ARG A 1 98 ? -17.316 -1.729 13.218 1.00 40.16 98 ARG A C 1
ATOM 758 O O . ARG A 1 98 ? -17.462 -1.067 12.196 1.00 40.16 98 ARG A O 1
ATOM 765 N N . TYR A 1 99 ? -16.753 -1.221 14.313 1.00 40.28 99 TYR A N 1
ATOM 766 C CA . TYR A 1 99 ? -15.886 -0.053 14.247 1.00 40.28 99 TYR A CA 1
ATOM 767 C C . TYR A 1 99 ? -14.595 -0.541 13.604 1.00 40.28 99 TYR A C 1
ATOM 769 O O . TYR A 1 99 ? -13.809 -1.260 14.213 1.00 40.28 99 TYR A O 1
ATOM 777 N N . SER A 1 100 ? -14.411 -0.189 12.336 1.00 35.78 100 SER A N 1
ATOM 778 C CA . SER A 1 100 ? -13.104 -0.238 11.702 1.00 35.78 100 SER A CA 1
ATOM 779 C C . SER A 1 100 ? -12.248 0.821 12.385 1.00 35.78 100 SER A C 1
ATOM 781 O O . SER A 1 100 ? -12.375 2.009 12.089 1.00 35.78 100 SER A O 1
ATOM 783 N N . PHE A 1 101 ? -11.397 0.414 13.321 1.00 37.16 101 PHE A N 1
ATOM 784 C CA . PHE A 1 101 ? -10.259 1.238 13.693 1.00 37.16 101 PHE A CA 1
ATOM 785 C C . PHE A 1 101 ? -9.346 1.333 12.471 1.00 37.16 101 PHE A C 1
ATOM 787 O O . PHE A 1 101 ? -8.545 0.447 12.203 1.00 37.16 101 PHE A O 1
ATOM 794 N N . VAL A 1 102 ? -9.515 2.394 11.684 1.00 39.50 102 VAL A N 1
ATOM 795 C CA . VAL A 1 102 ? -8.500 2.845 10.730 1.00 39.50 102 VAL A CA 1
ATOM 796 C C . VAL A 1 102 ? -7.442 3.604 11.523 1.00 39.50 102 VAL A C 1
ATOM 798 O O . VAL A 1 102 ? -7.338 4.826 11.449 1.00 39.50 102 VAL A O 1
ATOM 801 N N . GLU A 1 103 ? -6.647 2.874 12.304 1.00 36.31 103 GLU A N 1
ATOM 802 C CA . GLU A 1 103 ? -5.268 3.293 12.546 1.00 36.31 103 GLU A CA 1
ATOM 803 C C . GLU A 1 103 ? -4.567 3.179 11.186 1.00 36.31 103 GLU A C 1
ATOM 805 O O . GLU A 1 103 ? -4.090 2.125 10.787 1.00 36.31 103 GLU A O 1
ATOM 810 N N . ILE A 1 104 ? -4.645 4.280 10.430 1.00 39.59 104 ILE A N 1
ATOM 811 C CA . ILE A 1 104 ? -4.313 4.422 9.010 1.00 39.59 104 ILE A CA 1
ATOM 812 C C . ILE A 1 104 ? -5.338 3.739 8.081 1.00 39.59 104 ILE A C 1
ATOM 814 O O . ILE A 1 104 ? -5.583 2.536 8.114 1.00 39.59 104 ILE A O 1
ATOM 818 N N . LEU A 1 105 ? -5.929 4.524 7.172 1.00 42.94 105 LEU A N 1
ATOM 819 C CA . LEU A 1 105 ? -6.478 4.012 5.914 1.00 42.94 105 LEU A CA 1
ATOM 820 C C . LEU A 1 105 ? -5.342 3.281 5.180 1.00 42.94 105 LEU A C 1
ATOM 822 O O . LEU A 1 105 ? -4.631 3.906 4.409 1.00 42.94 105 LEU A O 1
ATOM 826 N N . MET A 1 106 ? -5.138 1.994 5.452 1.00 45.22 106 MET A N 1
ATOM 827 C CA . MET A 1 106 ? -4.359 1.039 4.652 1.00 45.22 106 MET A CA 1
ATOM 828 C C . MET A 1 106 ? -4.913 -0.382 4.870 1.00 45.22 106 MET A C 1
ATOM 830 O O . MET A 1 106 ? -4.182 -1.333 5.106 1.00 45.22 106 MET A O 1
ATOM 834 N N . ALA A 1 107 ? -6.236 -0.547 4.772 1.00 38.56 107 ALA A N 1
ATOM 835 C CA . ALA A 1 107 ? -6.854 -1.862 4.622 1.00 38.56 107 ALA A CA 1
ATOM 836 C C . ALA A 1 107 ? -7.230 -2.061 3.142 1.00 38.56 107 ALA A C 1
ATOM 838 O O . ALA A 1 107 ? -8.274 -1.621 2.664 1.00 38.56 107 ALA A O 1
ATOM 839 N N . ASN A 1 108 ? -6.315 -2.689 2.408 1.00 42.12 108 ASN A N 1
ATOM 840 C CA . ASN A 1 108 ? -6.427 -3.230 1.049 1.00 42.12 108 ASN A CA 1
ATOM 841 C C . ASN A 1 108 ? -6.540 -2.305 -0.172 1.00 42.12 108 ASN A C 1
ATOM 843 O O . ASN A 1 108 ? -6.123 -2.773 -1.215 1.00 42.12 108 ASN A O 1
ATOM 847 N N . PHE A 1 109 ? -7.011 -1.055 -0.106 1.00 45.38 109 PHE A N 1
ATOM 848 C CA . PHE A 1 109 ? -6.870 -0.059 -1.195 1.00 45.38 109 PHE A CA 1
ATOM 849 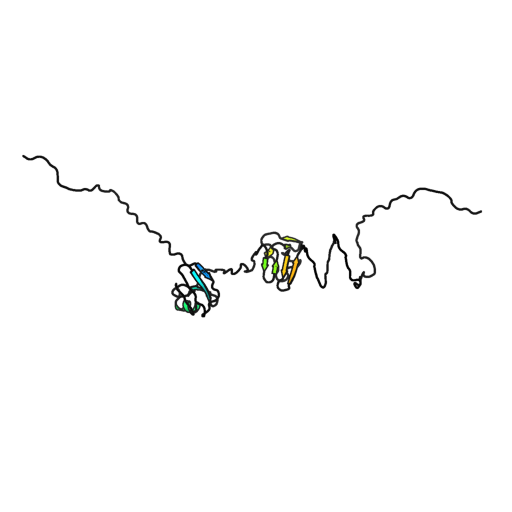C C . PHE A 1 109 ? -7.116 1.345 -0.627 1.00 45.38 109 PHE A C 1
ATOM 851 O O . PHE A 1 109 ? -8.196 1.918 -0.783 1.00 45.38 109 PHE A O 1
ATOM 858 N N . ALA A 1 110 ? -6.131 1.915 0.060 1.00 44.81 110 ALA A N 1
ATOM 859 C CA . ALA A 1 110 ? -6.203 3.314 0.452 1.00 44.81 110 ALA A CA 1
ATOM 860 C C . ALA A 1 110 ? -5.576 4.170 -0.638 1.00 44.81 110 ALA A C 1
ATOM 862 O O . ALA A 1 110 ? -4.384 4.064 -0.911 1.00 44.81 110 ALA A O 1
ATOM 863 N N . LYS A 1 111 ? -6.388 5.022 -1.265 1.00 51.19 111 LYS A N 1
ATOM 864 C CA . LYS A 1 111 ? -5.876 6.112 -2.091 1.00 51.19 111 LYS A CA 1
ATOM 865 C C . LYS A 1 111 ? -5.188 7.122 -1.177 1.00 51.19 111 LYS A C 1
ATOM 867 O O . LYS A 1 111 ? -5.790 8.125 -0.808 1.00 51.19 111 LYS A O 1
ATOM 872 N N . LEU A 1 112 ? -3.949 6.860 -0.785 1.00 52.44 112 LEU A N 1
ATOM 873 C CA . LEU A 1 112 ? -3.089 7.908 -0.255 1.00 52.44 112 LEU A CA 1
ATOM 874 C C . LEU A 1 112 ? -2.561 8.664 -1.477 1.00 52.44 112 LEU A C 1
ATOM 876 O O . LEU A 1 112 ? -1.880 8.086 -2.321 1.00 52.44 112 LEU A O 1
ATOM 880 N N . ALA A 1 113 ? -2.973 9.924 -1.635 1.00 51.22 113 ALA A N 1
ATOM 881 C CA . ALA A 1 113 ? -2.500 10.815 -2.701 1.00 51.22 113 ALA A CA 1
ATOM 882 C C . ALA A 1 113 ? -2.600 10.239 -4.138 1.00 51.22 113 ALA A C 1
ATOM 884 O O . ALA A 1 113 ? -1.689 10.390 -4.945 1.00 51.22 113 ALA A O 1
ATOM 885 N N . SER A 1 114 ? -3.714 9.574 -4.471 1.00 73.75 114 SER A N 1
ATOM 886 C CA . SER A 1 114 ? -3.969 8.940 -5.781 1.00 73.75 114 SER A CA 1
ATOM 887 C C . SER A 1 114 ? -3.112 7.715 -6.142 1.00 73.75 114 SER A C 1
ATOM 889 O O . SER A 1 114 ? -3.308 7.157 -7.227 1.00 73.75 114 SER A O 1
ATOM 891 N N . ALA A 1 115 ? -2.240 7.244 -5.253 1.00 80.62 115 ALA A N 1
ATOM 892 C CA . ALA A 1 115 ? -1.569 5.956 -5.391 1.00 80.62 115 ALA A CA 1
ATOM 893 C C . ALA A 1 115 ? -2.443 4.819 -4.844 1.00 80.62 115 ALA A C 1
ATOM 895 O O . ALA A 1 115 ? -3.301 5.016 -3.984 1.00 80.62 115 ALA A O 1
ATOM 896 N N . VAL A 1 116 ? -2.237 3.620 -5.368 1.00 86.94 116 VAL A N 1
ATOM 897 C CA . VAL A 1 116 ? -2.918 2.395 -4.968 1.00 86.94 116 VAL A CA 1
ATOM 898 C C . VAL A 1 116 ? -1.928 1.498 -4.237 1.00 86.94 116 VAL A C 1
ATOM 900 O O . VAL A 1 116 ? -0.876 1.194 -4.785 1.00 86.94 116 VAL A O 1
ATOM 903 N N . PHE A 1 117 ? -2.285 1.049 -3.034 1.00 87.19 117 PHE A N 1
ATOM 904 C CA . PHE A 1 117 ? -1.491 0.121 -2.227 1.00 87.19 117 PHE A CA 1
ATOM 905 C C . PHE A 1 117 ? -2.193 -1.234 -2.161 1.00 87.19 117 PHE A C 1
ATOM 907 O O . PHE A 1 117 ? -3.344 -1.291 -1.722 1.00 87.19 117 PHE A O 1
ATOM 914 N N . TYR A 1 118 ? -1.512 -2.305 -2.576 1.00 85.75 118 TYR A N 1
ATOM 915 C CA . TYR A 1 118 ? -2.021 -3.674 -2.486 1.00 85.75 118 TYR A CA 1
ATOM 916 C C . TYR A 1 118 ? -0.884 -4.678 -2.245 1.00 85.75 118 TYR A C 1
ATOM 918 O O . TYR A 1 118 ? -0.046 -4.921 -3.116 1.00 85.75 118 TYR A O 1
ATOM 926 N N . GLY A 1 119 ? -0.866 -5.263 -1.043 1.00 87.56 119 GLY A N 1
ATOM 927 C CA . GLY A 1 119 ? 0.210 -6.145 -0.588 1.00 87.56 119 GLY A CA 1
ATOM 928 C C . GLY A 1 119 ? 1.568 -5.443 -0.642 1.00 87.56 119 GLY A C 1
ATOM 929 O O . GLY A 1 119 ? 1.723 -4.356 -0.093 1.00 87.56 119 GLY A O 1
ATOM 930 N N . GLN A 1 120 ? 2.534 -6.052 -1.330 1.00 91.06 120 GLN A N 1
ATOM 931 C CA . GLN A 1 120 ? 3.880 -5.493 -1.517 1.00 91.06 120 GLN A CA 1
ATOM 932 C C . GLN A 1 120 ? 3.965 -4.367 -2.562 1.00 91.06 120 GLN A C 1
ATOM 934 O O . GLN A 1 120 ? 5.030 -3.773 -2.733 1.00 91.06 120 GLN A O 1
ATOM 939 N N . TYR A 1 121 ? 2.882 -4.090 -3.292 1.00 92.94 121 TYR A N 1
ATOM 940 C CA . TYR A 1 121 ? 2.907 -3.172 -4.424 1.00 92.94 121 TYR A CA 1
ATOM 941 C C . TYR A 1 121 ? 2.293 -1.813 -4.095 1.00 92.94 121 TYR A C 1
ATOM 943 O O . TYR A 1 121 ? 1.225 -1.725 -3.483 1.00 92.94 121 TYR A O 1
ATOM 951 N N . MET A 1 122 ? 2.923 -0.756 -4.608 1.00 93.06 122 MET A N 1
ATOM 952 C CA . MET A 1 122 ? 2.315 0.568 -4.753 1.00 93.06 122 MET A CA 1
ATOM 953 C C . MET A 1 122 ? 2.319 0.973 -6.218 1.00 93.06 122 MET A C 1
ATOM 955 O O . MET A 1 122 ? 3.354 0.909 -6.879 1.00 93.06 122 MET A O 1
ATOM 959 N N . PHE A 1 123 ? 1.171 1.384 -6.746 1.00 92.56 123 PHE A N 1
ATOM 960 C CA . PHE A 1 123 ? 1.029 1.646 -8.173 1.00 92.56 123 PHE A CA 1
ATOM 961 C C . PHE A 1 123 ? 0.039 2.752 -8.524 1.00 92.56 123 PHE A C 1
ATOM 963 O O . PHE A 1 123 ? -0.773 3.189 -7.710 1.00 92.56 123 PHE A O 1
ATOM 970 N N . SER A 1 124 ? 0.116 3.238 -9.761 1.00 92.12 124 SER A N 1
ATOM 971 C CA . SER A 1 124 ? -0.789 4.261 -10.286 1.00 92.12 124 SER A CA 1
ATOM 972 C C . SER A 1 124 ? -2.213 3.730 -10.478 1.00 92.12 124 SER A C 1
ATOM 974 O O . SER A 1 124 ? -2.411 2.597 -10.906 1.00 92.12 124 SER A O 1
ATOM 976 N N . GLN A 1 125 ? -3.223 4.579 -10.261 1.00 91.00 125 GLN A N 1
ATOM 977 C CA . GLN A 1 125 ? -4.628 4.238 -10.548 1.00 91.00 125 GLN A CA 1
ATOM 978 C C . GLN A 1 125 ? -4.905 3.988 -12.031 1.00 91.00 125 GLN A C 1
ATOM 980 O O . GLN A 1 125 ? -5.837 3.256 -12.365 1.00 91.00 125 GLN A O 1
ATOM 985 N N . TYR A 1 126 ? -4.129 4.635 -12.898 1.00 93.50 126 TYR A N 1
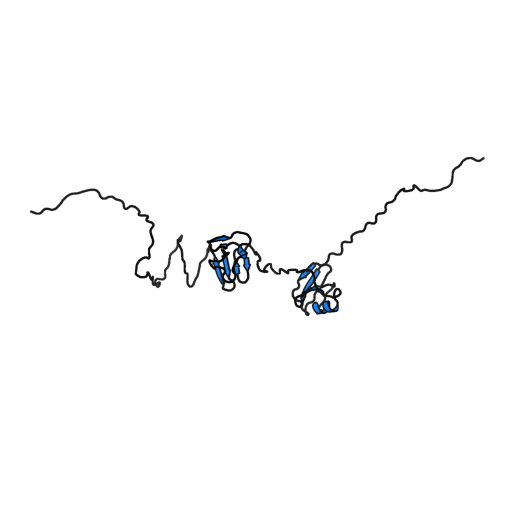ATOM 986 C CA . TYR A 1 126 ? -4.239 4.488 -14.340 1.00 93.50 126 TYR A CA 1
ATOM 987 C C . TYR A 1 126 ? -3.188 3.525 -14.868 1.00 93.50 126 TYR A C 1
ATOM 989 O O . TYR A 1 126 ? -2.116 3.338 -14.281 1.00 93.50 126 TYR A O 1
ATOM 997 N N . GLY A 1 127 ? -3.522 2.899 -15.984 1.00 94.00 127 GLY A N 1
ATOM 998 C CA . GLY A 1 127 ? -2.743 1.818 -16.558 1.00 94.00 127 GLY A CA 1
ATOM 999 C C . GLY A 1 127 ? -3.050 1.616 -18.029 1.00 94.00 127 GLY A C 1
ATOM 1000 O O . GLY A 1 127 ? -3.597 2.497 -18.688 1.00 94.00 127 GLY A O 1
ATOM 1001 N N . ILE A 1 128 ? -2.708 0.437 -18.535 1.00 95.06 128 ILE A N 1
ATOM 1002 C CA . ILE A 1 128 ? -3.125 -0.054 -19.852 1.00 95.06 128 ILE A CA 1
ATOM 1003 C C . ILE A 1 128 ? -3.677 -1.460 -19.773 1.00 95.06 128 ILE A C 1
ATOM 1005 O O . ILE A 1 128 ? -3.335 -2.225 -18.869 1.00 95.06 128 ILE A O 1
ATOM 1009 N N . LYS A 1 129 ? -4.452 -1.816 -20.789 1.00 92.56 129 LYS A N 1
ATOM 1010 C CA . LYS A 1 129 ? -4.870 -3.192 -21.047 1.00 92.56 129 LYS A CA 1
ATOM 1011 C C . LYS A 1 129 ? -3.857 -3.908 -21.938 1.00 92.56 129 LYS A C 1
ATOM 1013 O O . LYS A 1 129 ? -2.802 -3.365 -22.288 1.00 92.56 129 LYS A O 1
ATOM 1018 N N . ALA A 1 130 ? -4.181 -5.141 -22.309 1.00 90.69 130 ALA A N 1
ATOM 1019 C CA . ALA A 1 130 ? -3.356 -5.971 -23.175 1.00 90.69 130 ALA A CA 1
ATOM 1020 C C . ALA A 1 130 ? -3.110 -5.351 -24.561 1.00 90.69 130 ALA A C 1
ATOM 1022 O O . ALA A 1 130 ? -1.988 -5.388 -25.061 1.00 90.69 130 ALA A O 1
ATOM 1023 N N . ASP A 1 131 ? -4.128 -4.703 -25.124 1.00 90.62 131 ASP A N 1
ATOM 1024 C CA . ASP A 1 131 ? -4.091 -4.024 -26.426 1.00 90.62 131 ASP A CA 1
ATOM 1025 C C . ASP A 1 131 ? -3.332 -2.680 -26.417 1.00 90.62 131 ASP A C 1
ATOM 1027 O O . ASP A 1 131 ? -3.212 -2.030 -27.451 1.00 90.62 131 ASP A O 1
ATOM 1031 N N . GLY A 1 132 ? -2.815 -2.251 -25.259 1.00 87.25 132 GLY A N 1
ATOM 1032 C CA . GLY A 1 132 ? -2.129 -0.968 -25.095 1.00 87.25 132 GLY A CA 1
ATOM 1033 C C . GLY A 1 132 ? -3.061 0.230 -24.897 1.00 87.25 132 GLY A C 1
ATOM 1034 O O . GLY A 1 132 ? -2.565 1.331 -24.662 1.00 87.25 132 GLY A O 1
ATOM 1035 N N . SER A 1 133 ? -4.384 0.035 -24.925 1.00 91.12 133 SER A N 1
ATOM 1036 C CA . SER A 1 133 ? -5.356 1.092 -24.634 1.00 91.12 133 SER A CA 1
ATOM 1037 C C . SER A 1 133 ? -5.254 1.555 -23.182 1.00 91.12 133 SER A C 1
ATOM 1039 O O . SER A 1 133 ? -5.018 0.756 -22.268 1.00 91.12 133 SER A O 1
ATOM 1041 N N . ALA A 1 134 ? -5.426 2.860 -22.972 1.00 92.19 134 ALA A N 1
ATOM 1042 C CA . ALA A 1 134 ? -5.359 3.465 -21.652 1.00 92.19 134 ALA A CA 1
ATOM 1043 C C . ALA A 1 134 ? -6.542 3.028 -20.771 1.00 92.19 134 ALA A C 1
ATOM 1045 O O . ALA A 1 134 ? -7.685 2.904 -21.217 1.00 92.19 134 ALA A O 1
ATOM 1046 N N . VAL A 1 135 ? -6.260 2.812 -19.490 1.00 89.62 135 VAL A N 1
ATOM 1047 C CA . VAL A 1 135 ? -7.249 2.599 -18.433 1.00 89.62 135 VAL A CA 1
ATOM 1048 C C . VAL A 1 135 ? -7.193 3.812 -17.519 1.00 89.62 135 VAL A C 1
ATOM 1050 O O . VAL A 1 135 ? -6.361 3.867 -16.618 1.00 89.62 135 VAL A O 1
ATOM 1053 N N . GLU A 1 136 ? -8.071 4.780 -17.767 1.00 84.81 136 GLU A N 1
ATOM 1054 C CA . GLU A 1 136 ? -8.130 6.064 -17.041 1.00 84.81 136 GLU A CA 1
ATOM 1055 C C . GLU A 1 136 ? -9.429 6.229 -16.240 1.00 84.81 136 GLU A C 1
ATOM 1057 O O . GLU A 1 136 ? -9.777 7.299 -15.750 1.00 84.81 136 GLU A O 1
ATOM 1062 N N . THR A 1 137 ? -10.185 5.146 -16.099 1.00 76.62 137 THR A N 1
ATOM 1063 C CA . THR A 1 137 ? -11.448 5.139 -15.368 1.00 76.62 137 THR A CA 1
ATOM 1064 C C . THR A 1 137 ? -11.217 4.909 -13.881 1.00 76.62 137 THR A C 1
ATOM 1066 O O . THR A 1 137 ? -10.449 4.024 -13.486 1.00 76.62 137 THR A O 1
ATOM 1069 N N . VAL A 1 138 ? -11.955 5.635 -13.039 1.00 68.00 138 VAL A N 1
ATOM 1070 C CA . VAL A 1 138 ? -11.973 5.418 -11.587 1.00 68.00 138 VAL A CA 1
ATOM 1071 C C . VAL A 1 138 ? -12.328 3.958 -11.287 1.00 68.00 138 VAL A C 1
ATOM 1073 O O . VAL A 1 138 ? -13.416 3.493 -11.608 1.00 68.00 138 VAL A O 1
ATOM 1076 N N . GLY A 1 139 ? -11.400 3.229 -10.661 1.00 74.62 139 GLY A N 1
ATOM 1077 C CA . GLY A 1 139 ? -11.579 1.816 -10.315 1.00 74.62 139 GLY A CA 1
ATOM 1078 C C . GLY A 1 139 ? -11.019 0.811 -11.325 1.00 74.62 139 GLY A C 1
ATOM 1079 O O . GLY A 1 139 ? -11.061 -0.379 -11.031 1.00 74.62 139 GLY A O 1
ATOM 1080 N N . GLY A 1 140 ? -10.444 1.247 -12.454 1.00 81.94 140 GLY A N 1
ATOM 1081 C CA . GLY A 1 140 ? -9.807 0.344 -13.428 1.00 81.94 140 GLY A CA 1
ATOM 1082 C C . GLY A 1 140 ? -8.630 -0.460 -12.854 1.00 81.94 140 GLY A C 1
ATOM 1083 O O . GLY A 1 140 ? -8.376 -1.584 -13.269 1.00 81.94 140 GLY A O 1
ATOM 1084 N N . TYR A 1 141 ? -7.987 0.067 -11.812 1.00 86.88 141 TYR A N 1
ATOM 1085 C CA . TYR A 1 141 ? -6.939 -0.608 -11.045 1.00 86.88 141 TYR A CA 1
ATOM 1086 C C . TYR A 1 141 ? -7.392 -1.880 -10.304 1.00 86.88 141 TYR A C 1
ATOM 1088 O O . TYR A 1 141 ? -6.549 -2.603 -9.782 1.00 86.88 141 TYR A O 1
ATOM 1096 N N . LYS A 1 142 ? -8.700 -2.162 -10.215 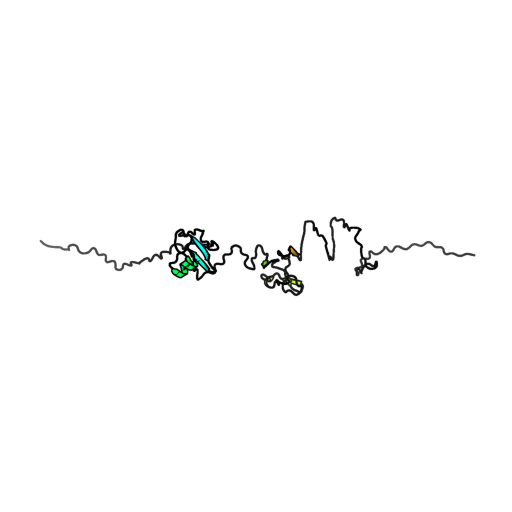1.00 88.19 142 LYS A N 1
ATOM 1097 C CA . LYS A 1 142 ? -9.229 -3.364 -9.543 1.00 88.19 142 LYS A CA 1
ATOM 1098 C C . LYS A 1 142 ? -8.919 -4.663 -10.289 1.00 88.19 142 LYS A C 1
ATOM 1100 O O . LYS A 1 142 ? -8.872 -5.708 -9.655 1.00 88.19 142 LYS A O 1
ATOM 1105 N N . ASP A 1 143 ? -8.665 -4.591 -11.595 1.00 90.81 143 ASP A N 1
ATOM 1106 C CA . ASP A 1 143 ? -8.276 -5.743 -12.420 1.00 90.81 143 ASP A CA 1
ATOM 1107 C C . ASP A 1 143 ? -6.765 -6.051 -12.339 1.00 90.81 143 ASP A C 1
ATOM 1109 O O . ASP A 1 143 ? -6.215 -6.769 -13.178 1.00 90.81 143 ASP A O 1
ATOM 1113 N N . PHE A 1 144 ? -6.068 -5.476 -11.354 1.00 92.69 144 PHE A N 1
ATOM 1114 C CA . PHE A 1 144 ? -4.653 -5.721 -11.114 1.00 92.69 144 PHE A CA 1
ATOM 1115 C C . PHE A 1 144 ? -4.395 -7.190 -10.758 1.00 92.69 144 PHE A C 1
ATOM 1117 O O . PHE A 1 144 ? -4.956 -7.730 -9.805 1.00 92.69 144 PHE A O 1
ATOM 1124 N N . ASN A 1 145 ? -3.501 -7.830 -11.510 1.00 94.19 145 ASN A N 1
ATOM 1125 C CA . ASN A 1 145 ? -3.075 -9.201 -11.258 1.00 94.19 145 ASN A CA 1
ATOM 1126 C C . ASN A 1 145 ? -1.884 -9.213 -10.292 1.00 94.19 145 ASN A C 1
ATOM 1128 O O . ASN A 1 145 ? -0.773 -8.864 -10.677 1.00 94.19 145 ASN A O 1
ATOM 1132 N N . TYR A 1 146 ? -2.109 -9.647 -9.051 1.00 91.94 146 TYR A N 1
ATOM 1133 C CA . TYR A 1 146 ? -1.075 -9.663 -8.012 1.00 91.94 146 TYR A CA 1
ATOM 1134 C C . TYR A 1 146 ? 0.123 -10.565 -8.343 1.00 91.94 146 TYR A C 1
ATOM 1136 O O . TYR A 1 146 ? 1.258 -10.205 -8.053 1.00 91.94 146 TYR A O 1
ATOM 1144 N N . ASN A 1 147 ? -0.120 -11.729 -8.951 1.00 93.44 147 ASN A N 1
ATOM 1145 C CA . ASN A 1 147 ? 0.915 -12.749 -9.151 1.00 93.44 147 ASN A CA 1
ATOM 1146 C C . ASN A 1 147 ? 1.853 -12.423 -10.318 1.00 93.44 147 ASN A C 1
ATOM 1148 O O . ASN A 1 147 ? 2.995 -12.873 -10.339 1.00 93.44 147 ASN A O 1
ATOM 1152 N N . ASP A 1 148 ? 1.367 -11.657 -11.294 1.00 93.44 148 ASP A N 1
ATOM 1153 C CA . ASP A 1 148 ? 2.170 -11.174 -12.414 1.00 93.44 148 ASP A CA 1
ATOM 1154 C C . ASP A 1 148 ? 1.670 -9.788 -12.856 1.00 93.44 148 ASP A C 1
ATOM 1156 O O . ASP A 1 148 ? 0.913 -9.682 -13.823 1.00 93.44 148 ASP A O 1
ATOM 1160 N N . PRO A 1 149 ? 2.061 -8.709 -12.152 1.00 93.31 149 PRO A N 1
ATOM 1161 C CA . PRO A 1 149 ? 1.512 -7.360 -12.340 1.00 93.31 149 PRO A CA 1
ATOM 1162 C C . PRO A 1 149 ? 1.646 -6.777 -13.747 1.00 93.31 149 PRO A C 1
ATOM 1164 O O . PRO A 1 149 ? 0.819 -5.969 -14.175 1.00 93.31 149 PRO A O 1
ATOM 1167 N N . MET A 1 150 ? 2.693 -7.169 -14.477 1.00 94.25 150 MET A N 1
ATOM 1168 C CA . MET A 1 150 ? 3.054 -6.561 -15.763 1.00 94.25 150 MET A CA 1
ATOM 1169 C C . MET A 1 150 ? 2.859 -7.494 -16.959 1.00 94.25 150 MET A C 1
ATOM 1171 O O . MET A 1 150 ? 3.268 -7.132 -18.067 1.00 94.25 150 MET A O 1
ATOM 1175 N N . ASN A 1 151 ? 2.212 -8.650 -16.767 1.00 95.00 151 ASN A N 1
ATOM 1176 C CA . ASN A 1 151 ? 1.916 -9.585 -17.847 1.00 95.00 151 ASN A CA 1
ATOM 1177 C C . ASN A 1 151 ? 1.218 -8.876 -19.019 1.00 95.00 151 ASN A C 1
ATOM 1179 O O . ASN A 1 151 ? 0.192 -8.219 -18.804 1.00 95.00 151 ASN A O 1
ATOM 1183 N N . PRO A 1 152 ? 1.704 -9.017 -20.264 1.00 93.12 152 PRO A N 1
ATOM 1184 C CA . PRO A 1 152 ? 1.077 -8.378 -21.408 1.00 93.12 152 PRO A CA 1
ATOM 1185 C C . PRO A 1 152 ? -0.383 -8.737 -21.660 1.00 93.12 152 PRO A C 1
ATOM 1187 O O . PRO A 1 152 ? -1.077 -7.932 -22.265 1.00 93.12 152 PRO A O 1
ATOM 1190 N N . ALA A 1 153 ? -0.861 -9.882 -21.177 1.00 93.56 153 ALA A N 1
ATOM 1191 C CA . ALA A 1 153 ? -2.258 -10.291 -21.291 1.00 93.56 153 ALA A CA 1
ATOM 1192 C C . ALA A 1 153 ? -3.170 -9.690 -20.202 1.00 93.56 153 ALA A C 1
ATOM 1194 O O . ALA A 1 153 ? -4.389 -9.867 -20.259 1.00 93.56 153 ALA A O 1
ATOM 1195 N N . ASN A 1 154 ? -2.618 -8.986 -19.208 1.00 94.00 154 ASN A N 1
ATOM 1196 C CA . ASN A 1 154 ? -3.416 -8.428 -18.122 1.00 94.00 154 ASN A CA 1
ATOM 1197 C C . ASN A 1 154 ? -4.393 -7.362 -18.624 1.00 94.00 154 ASN A C 1
ATOM 1199 O O . ASN A 1 154 ? -4.072 -6.502 -19.449 1.00 94.00 154 ASN A O 1
ATOM 1203 N N . LYS A 1 155 ? -5.584 -7.368 -18.024 1.00 91.75 155 LYS A N 1
ATOM 1204 C CA . LYS A 1 155 ? -6.609 -6.336 -18.227 1.00 91.75 155 LYS A CA 1
ATOM 1205 C C . LYS A 1 155 ? -6.201 -4.986 -17.644 1.00 91.75 155 LYS A C 1
ATOM 1207 O O . LYS A 1 155 ? -6.691 -3.961 -18.101 1.00 91.75 155 LYS A O 1
ATOM 1212 N N . PHE A 1 156 ? -5.289 -4.990 -16.677 1.00 94.94 156 PHE A N 1
ATOM 1213 C CA . PHE A 1 156 ? -4.708 -3.790 -16.107 1.00 94.94 156 PHE A CA 1
ATOM 1214 C C . PHE A 1 156 ? -3.222 -4.002 -15.816 1.00 94.94 156 PHE A C 1
ATOM 1216 O O . PHE A 1 156 ? -2.839 -4.901 -15.068 1.00 94.94 156 PHE A O 1
ATOM 1223 N N . ARG A 1 157 ? -2.390 -3.140 -16.398 1.00 95.56 157 ARG A N 1
ATOM 1224 C CA . ARG A 1 157 ? -0.978 -2.954 -16.062 1.00 95.56 157 ARG A CA 1
ATOM 1225 C C . ARG A 1 157 ? -0.773 -1.495 -15.678 1.00 95.56 157 ARG A C 1
ATOM 1227 O O . ARG A 1 157 ? -1.041 -0.632 -16.520 1.00 95.56 157 ARG A O 1
ATOM 1234 N N . PRO A 1 158 ? -0.315 -1.187 -14.462 1.00 95.19 158 PRO A N 1
ATOM 1235 C CA . PRO A 1 158 ? -0.167 0.195 -14.033 1.00 95.19 158 PRO A CA 1
ATOM 1236 C C . PRO A 1 158 ? 0.889 0.947 -14.856 1.00 95.19 158 PRO A C 1
ATOM 1238 O O . PRO A 1 158 ? 1.832 0.361 -15.391 1.00 95.19 158 PRO A O 1
ATOM 1241 N N . ASN A 1 159 ? 0.727 2.266 -14.960 1.00 95.19 159 ASN A N 1
ATOM 1242 C CA . ASN A 1 159 ? 1.712 3.153 -15.584 1.00 95.19 159 ASN A CA 1
ATOM 1243 C C . ASN A 1 159 ? 2.962 3.339 -14.711 1.00 95.19 159 ASN A C 1
ATOM 1245 O O . ASN A 1 159 ? 4.034 3.588 -15.257 1.00 95.19 159 ASN A O 1
ATOM 1249 N N . LEU A 1 160 ? 2.813 3.207 -13.391 1.00 94.56 160 LEU A N 1
ATOM 1250 C CA . LEU A 1 160 ? 3.876 3.224 -12.388 1.00 94.56 160 LEU A CA 1
ATOM 1251 C C . LEU A 1 160 ? 3.639 2.089 -11.382 1.00 94.56 160 LEU A C 1
ATOM 1253 O O . LEU A 1 160 ? 2.535 1.986 -10.853 1.00 94.56 160 LEU A O 1
ATOM 1257 N N . LEU A 1 161 ? 4.656 1.278 -11.097 1.00 96.06 161 LEU A N 1
ATOM 1258 C CA . LEU A 1 161 ? 4.653 0.201 -10.103 1.00 96.06 161 LEU A CA 1
ATOM 1259 C C . LEU A 1 161 ? 5.957 0.239 -9.298 1.00 96.06 161 LEU A C 1
ATOM 1261 O O . LEU A 1 161 ? 7.045 0.196 -9.875 1.00 96.06 161 LEU A O 1
ATOM 1265 N N . LEU A 1 162 ? 5.825 0.243 -7.976 1.00 96.00 162 LEU A N 1
ATOM 1266 C CA . LEU A 1 162 ? 6.871 -0.089 -7.018 1.00 96.00 162 LEU A CA 1
ATOM 1267 C C . LEU A 1 162 ? 6.561 -1.445 -6.395 1.00 96.00 162 LEU A C 1
ATOM 1269 O O . LEU A 1 162 ? 5.448 -1.664 -5.916 1.00 96.00 162 LEU A O 1
ATOM 1273 N N . ASP A 1 163 ? 7.549 -2.328 -6.378 1.00 95.88 163 ASP A N 1
ATOM 1274 C CA . ASP A 1 163 ? 7.546 -3.550 -5.585 1.00 95.88 163 ASP A CA 1
ATOM 1275 C C . ASP A 1 163 ? 8.433 -3.345 -4.359 1.00 95.88 163 ASP A C 1
ATOM 1277 O O . ASP A 1 163 ? 9.658 -3.322 -4.471 1.00 95.88 163 ASP A O 1
ATOM 1281 N N . PHE A 1 164 ? 7.825 -3.197 -3.187 1.00 93.94 164 PHE A N 1
ATOM 1282 C CA . PHE A 1 164 ? 8.560 -2.981 -1.942 1.00 93.94 164 PHE A CA 1
ATOM 1283 C C . PHE A 1 164 ? 9.181 -4.254 -1.365 1.00 93.94 164 PHE A C 1
ATOM 1285 O O . PHE A 1 164 ? 10.020 -4.152 -0.474 1.00 93.94 164 PHE A O 1
ATOM 1292 N N . LEU A 1 165 ? 8.811 -5.439 -1.861 1.00 93.81 165 LEU A N 1
ATOM 1293 C CA . LEU A 1 165 ? 9.460 -6.685 -1.455 1.00 93.81 165 LEU A CA 1
ATOM 1294 C C . LEU A 1 165 ? 10.775 -6.887 -2.212 1.00 93.81 165 LEU A C 1
ATOM 1296 O O . LEU A 1 165 ? 11.779 -7.259 -1.612 1.00 93.81 165 LEU A O 1
ATOM 1300 N N . THR A 1 166 ? 10.771 -6.653 -3.527 1.00 94.69 166 THR A N 1
ATOM 1301 C CA . THR A 1 166 ? 11.952 -6.880 -4.384 1.00 94.69 166 THR A CA 1
ATOM 1302 C C . THR A 1 166 ? 12.761 -5.615 -4.673 1.00 94.69 166 THR A C 1
ATOM 1304 O O . THR A 1 166 ? 13.881 -5.708 -5.171 1.00 94.69 166 THR A O 1
ATOM 1307 N N . GLY A 1 167 ? 12.213 -4.431 -4.384 1.00 93.50 167 GLY A N 1
ATOM 1308 C CA . GLY A 1 167 ? 12.806 -3.136 -4.727 1.00 93.50 167 GLY A CA 1
ATOM 1309 C C . GLY A 1 167 ? 12.656 -2.748 -6.204 1.00 93.50 167 GLY A C 1
ATOM 1310 O O . GLY A 1 167 ? 13.368 -1.865 -6.678 1.00 93.50 167 GLY A O 1
ATOM 1311 N N . SER A 1 168 ? 11.769 -3.403 -6.964 1.00 95.00 168 SER A N 1
ATOM 1312 C CA . SER A 1 168 ? 11.600 -3.132 -8.398 1.00 95.00 168 SER A CA 1
ATOM 1313 C C . SER A 1 168 ? 10.809 -1.846 -8.655 1.00 95.00 168 SER A C 1
ATOM 1315 O O . SER A 1 168 ? 9.724 -1.652 -8.110 1.00 95.00 168 SER A O 1
ATOM 1317 N N . PHE A 1 169 ? 11.321 -1.006 -9.558 1.00 95.00 169 PHE A N 1
ATOM 1318 C CA . PHE A 1 169 ? 10.627 0.156 -10.114 1.00 95.00 169 PHE A CA 1
ATOM 1319 C C . PHE A 1 169 ? 10.281 -0.094 -11.584 1.00 95.00 169 PHE A C 1
ATOM 1321 O O . PHE A 1 169 ? 11.149 -0.462 -12.380 1.00 95.00 169 PHE A O 1
ATOM 1328 N N . LYS A 1 170 ? 9.021 0.130 -11.964 1.00 94.88 170 LYS A N 1
ATOM 1329 C CA . LYS A 1 170 ? 8.566 0.062 -13.359 1.00 94.88 170 LYS A CA 1
ATOM 1330 C C . LYS A 1 170 ? 7.708 1.276 -13.678 1.00 94.88 170 LYS A C 1
ATOM 1332 O O . LYS A 1 170 ? 6.701 1.508 -13.017 1.00 94.88 170 LYS A O 1
ATOM 1337 N N . GLY A 1 171 ? 8.075 2.010 -14.722 1.00 94.69 171 GLY A N 1
ATOM 1338 C CA . GLY A 1 171 ? 7.323 3.164 -15.204 1.00 94.69 171 GLY A CA 1
ATOM 1339 C C . GLY A 1 171 ? 7.218 3.158 -16.724 1.00 94.69 171 GLY A C 1
ATOM 1340 O O . GLY A 1 171 ? 8.157 2.747 -17.404 1.00 94.69 171 GLY A O 1
ATOM 1341 N N . ARG A 1 172 ? 6.075 3.591 -17.270 1.00 92.44 172 ARG A N 1
ATOM 1342 C CA . ARG A 1 172 ? 5.921 3.778 -18.724 1.00 92.44 172 ARG A CA 1
ATOM 1343 C C . ARG A 1 172 ? 6.493 5.109 -19.196 1.00 92.44 172 ARG A C 1
ATOM 1345 O O . ARG A 1 172 ? 7.139 5.147 -20.234 1.00 92.44 172 ARG A O 1
ATOM 1352 N N . ASN A 1 173 ? 6.208 6.178 -18.460 1.00 92.00 173 ASN A N 1
ATOM 1353 C CA . ASN A 1 173 ? 6.777 7.494 -18.700 1.00 92.00 173 ASN A CA 1
ATOM 1354 C C . ASN A 1 173 ? 7.552 7.896 -17.448 1.00 92.00 173 ASN A C 1
ATOM 1356 O O . ASN A 1 173 ? 6.972 7.916 -16.360 1.00 92.00 173 ASN A O 1
ATOM 1360 N N . VAL A 1 174 ? 8.854 8.118 -17.599 1.00 92.44 174 VAL A N 1
ATOM 1361 C CA . VAL A 1 174 ? 9.777 8.362 -16.490 1.00 92.44 174 VAL A CA 1
ATOM 1362 C C . VAL A 1 174 ? 10.726 9.472 -16.904 1.00 92.44 174 VAL A C 1
ATOM 1364 O O . VAL A 1 174 ? 11.440 9.339 -17.895 1.00 92.44 174 VAL A O 1
ATOM 1367 N N . GLU A 1 175 ? 10.735 10.539 -16.119 1.00 94.06 175 GLU A N 1
ATOM 1368 C CA . GLU A 1 175 ? 11.693 11.631 -16.222 1.00 94.06 175 GLU A CA 1
ATOM 1369 C C . GLU A 1 175 ? 12.610 11.582 -14.999 1.00 94.06 175 GLU A C 1
ATOM 1371 O O . GLU A 1 175 ? 12.146 11.404 -13.870 1.00 94.06 175 GLU A O 1
ATOM 1376 N N . VAL A 1 176 ? 13.918 11.665 -15.236 1.00 92.31 176 VAL A N 1
ATOM 1377 C CA . VAL A 1 176 ? 14.947 11.605 -14.195 1.00 92.31 176 VAL A CA 1
ATOM 1378 C C . VAL A 1 176 ? 15.893 12.774 -14.424 1.00 92.31 176 VAL A C 1
ATOM 1380 O O . VAL A 1 176 ? 16.662 12.764 -15.378 1.00 92.31 176 VAL A O 1
ATOM 1383 N N . GLU A 1 177 ? 15.846 13.771 -13.544 1.00 93.25 177 GLU A N 1
ATOM 1384 C CA . GLU A 1 177 ? 16.747 14.935 -13.599 1.00 93.25 177 GLU A CA 1
ATOM 1385 C C . GLU A 1 177 ? 18.172 14.610 -13.104 1.00 93.25 177 GLU A C 1
ATOM 1387 O O . GLU A 1 177 ? 19.092 15.409 -13.258 1.00 93.25 177 GLU A O 1
ATOM 1392 N N . GLY A 1 178 ? 18.365 13.435 -12.493 1.00 89.25 178 GLY A N 1
ATOM 1393 C CA . GLY A 1 178 ? 19.634 12.990 -11.917 1.00 89.25 178 GLY A CA 1
ATOM 1394 C C . GLY A 1 178 ? 20.377 11.923 -12.727 1.00 89.25 178 GLY A C 1
ATOM 1395 O O . GLY A 1 178 ? 20.004 11.543 -13.835 1.00 89.25 178 GLY A O 1
ATOM 1396 N N . THR A 1 179 ? 21.441 11.392 -12.124 1.00 88.94 179 THR A N 1
ATOM 1397 C CA . THR A 1 179 ? 22.266 10.335 -12.721 1.00 88.94 179 THR A CA 1
ATOM 1398 C C . THR A 1 179 ? 21.669 8.953 -12.475 1.00 88.94 179 THR A C 1
ATOM 1400 O O . THR A 1 179 ? 21.365 8.586 -11.340 1.00 88.94 179 THR A O 1
ATOM 1403 N N . ILE A 1 180 ? 21.596 8.137 -13.526 1.00 90.62 180 ILE A N 1
ATOM 1404 C CA . ILE A 1 180 ? 21.308 6.704 -13.412 1.00 90.62 180 ILE A CA 1
ATOM 1405 C C . ILE A 1 180 ? 22.639 5.952 -13.302 1.00 90.62 180 ILE A C 1
ATOM 1407 O O . ILE A 1 180 ? 23.419 5.925 -14.252 1.00 90.62 180 ILE A O 1
ATOM 1411 N N . ILE A 1 181 ? 22.893 5.329 -12.149 1.00 89.81 181 ILE A N 1
ATOM 1412 C CA . ILE A 1 181 ? 24.058 4.464 -11.914 1.00 89.81 181 ILE A CA 1
ATOM 1413 C C . ILE A 1 181 ? 23.575 3.015 -11.884 1.00 89.81 181 ILE A C 1
ATOM 1415 O O . ILE A 1 181 ? 22.734 2.655 -11.062 1.00 89.81 181 ILE A O 1
ATOM 1419 N N . ALA A 1 182 ? 24.104 2.177 -12.773 1.00 88.19 182 ALA A N 1
ATOM 1420 C CA . ALA A 1 182 ? 23.749 0.765 -12.853 1.00 88.19 182 ALA A CA 1
ATOM 1421 C C . ALA A 1 182 ? 24.973 -0.087 -13.204 1.00 88.19 182 ALA A C 1
ATOM 1423 O O . ALA A 1 182 ? 25.797 0.316 -14.022 1.00 88.19 182 ALA A O 1
ATOM 1424 N N . ASN A 1 183 ? 25.054 -1.294 -12.634 1.00 91.12 183 ASN A N 1
ATOM 1425 C CA . ASN A 1 183 ? 26.099 -2.269 -12.978 1.00 91.12 183 ASN A CA 1
ATOM 1426 C C . ASN A 1 183 ? 25.994 -2.732 -14.440 1.00 91.12 183 ASN A C 1
ATOM 1428 O O . ASN A 1 183 ? 26.998 -3.029 -15.078 1.00 91.12 183 ASN A O 1
ATOM 1432 N N . ALA A 1 184 ? 24.767 -2.800 -14.961 1.00 85.81 184 ALA A N 1
ATOM 1433 C CA . ALA A 1 184 ? 24.468 -3.088 -16.354 1.00 85.81 184 ALA A CA 1
ATOM 1434 C C . ALA A 1 184 ? 23.176 -2.369 -16.756 1.00 85.81 184 ALA A C 1
ATOM 1436 O O . ALA A 1 184 ? 22.236 -2.291 -15.964 1.00 85.81 184 ALA A O 1
ATOM 1437 N N . SER A 1 185 ? 23.122 -1.874 -17.993 1.00 85.44 185 SER A N 1
ATOM 1438 C CA . SER A 1 185 ? 21.930 -1.251 -18.567 1.00 85.44 185 SER A CA 1
ATOM 1439 C C . SER A 1 185 ? 21.667 -1.813 -19.959 1.00 85.44 185 SER A C 1
ATOM 1441 O O . SER A 1 185 ? 22.558 -1.842 -20.806 1.00 85.44 185 SER A O 1
ATOM 1443 N N . PHE A 1 186 ? 20.434 -2.258 -20.191 1.00 84.19 186 PHE A N 1
ATOM 1444 C CA . PHE A 1 186 ? 19.961 -2.710 -21.495 1.00 84.19 186 PHE A CA 1
ATOM 1445 C C . PHE A 1 186 ? 18.905 -1.725 -21.976 1.00 84.19 186 PHE A C 1
ATOM 1447 O O . PHE A 1 186 ? 17.766 -1.757 -21.510 1.00 84.19 186 PHE A O 1
ATOM 1454 N N . VAL A 1 187 ? 19.280 -0.843 -22.901 1.00 86.38 187 VAL A N 1
ATOM 1455 C CA . VAL A 1 187 ? 18.379 0.204 -23.385 1.00 86.38 187 VAL A CA 1
ATOM 1456 C C . VAL A 1 187 ? 18.007 -0.056 -24.836 1.00 86.38 187 VAL A C 1
ATOM 1458 O O . VAL A 1 187 ? 18.856 -0.062 -25.723 1.00 86.38 187 VAL A O 1
ATOM 1461 N N . ARG A 1 188 ? 16.711 -0.267 -25.079 1.00 86.19 188 ARG A N 1
ATOM 1462 C CA . ARG A 1 188 ? 16.132 -0.266 -26.423 1.00 86.19 188 ARG A CA 1
ATOM 1463 C C . ARG A 1 188 ? 15.469 1.086 -26.638 1.00 86.19 188 ARG A C 1
ATOM 1465 O O . ARG A 1 188 ? 14.489 1.395 -25.970 1.00 86.19 188 ARG A O 1
ATOM 1472 N N . MET A 1 189 ? 15.992 1.865 -27.572 1.00 83.69 189 MET A N 1
ATOM 1473 C CA . MET A 1 189 ? 15.493 3.198 -27.904 1.00 83.69 189 MET A CA 1
ATOM 1474 C C . MET A 1 189 ? 15.371 3.341 -29.422 1.00 83.69 189 MET A C 1
ATOM 1476 O O . MET A 1 189 ? 16.138 2.726 -30.159 1.00 83.69 189 MET A O 1
ATOM 1480 N N . HIS A 1 190 ? 14.380 4.112 -29.876 1.00 87.25 190 HIS A N 1
ATOM 1481 C CA . HIS A 1 190 ? 14.239 4.467 -31.292 1.00 87.25 190 HIS A CA 1
ATOM 1482 C C . HIS A 1 190 ? 15.076 5.703 -31.642 1.00 87.25 190 HIS A C 1
ATOM 1484 O O . HIS A 1 190 ? 15.679 5.753 -32.706 1.00 87.25 190 HIS A O 1
ATOM 1490 N N . ASP A 1 191 ? 15.111 6.689 -30.743 1.00 83.44 191 ASP A N 1
ATOM 1491 C CA . ASP A 1 191 ? 15.856 7.936 -30.907 1.00 83.44 191 ASP A CA 1
ATOM 1492 C C . ASP A 1 191 ? 16.654 8.229 -29.627 1.00 83.44 191 ASP A C 1
ATOM 1494 O O . ASP A 1 191 ? 16.198 7.908 -28.524 1.00 83.44 191 ASP A O 1
ATOM 1498 N N . PHE A 1 192 ? 17.836 8.822 -29.782 1.00 83.19 192 PHE A N 1
ATOM 1499 C CA . PHE A 1 192 ? 18.701 9.273 -28.694 1.00 83.19 192 PHE A CA 1
ATOM 1500 C C . PHE A 1 192 ? 19.138 10.698 -28.986 1.00 83.19 192 PHE A C 1
ATOM 1502 O O . PHE A 1 192 ? 19.795 10.960 -29.993 1.00 83.19 192 PHE A O 1
ATOM 1509 N N . ARG A 1 193 ? 18.796 11.619 -28.089 1.00 79.25 193 ARG A N 1
ATOM 1510 C CA . ARG A 1 193 ? 19.192 13.022 -28.192 1.00 79.25 193 ARG A CA 1
ATOM 1511 C C . ARG A 1 193 ? 19.875 13.430 -26.903 1.00 79.25 193 ARG A C 1
ATOM 1513 O O . ARG A 1 193 ? 19.309 13.262 -25.828 1.00 79.25 193 ARG A O 1
ATOM 1520 N N . ALA A 1 194 ? 21.071 13.982 -27.028 1.00 80.06 194 ALA A N 1
ATOM 1521 C CA . ALA A 1 194 ? 21.783 14.629 -25.939 1.00 80.06 194 ALA A CA 1
ATOM 1522 C C . ALA A 1 194 ? 21.977 16.097 -26.321 1.00 80.06 194 ALA A C 1
ATOM 1524 O O . ALA A 1 194 ? 22.393 16.380 -27.443 1.00 80.06 194 ALA A O 1
ATOM 1525 N N . ASN A 1 195 ? 21.642 17.015 -25.409 1.00 72.75 195 ASN A N 1
ATOM 1526 C CA . ASN A 1 195 ? 21.855 18.447 -25.627 1.00 72.75 195 ASN A CA 1
ATOM 1527 C C . ASN A 1 195 ? 23.359 18.763 -25.635 1.00 72.75 195 ASN A C 1
ATOM 1529 O O . ASN A 1 195 ? 23.865 19.393 -26.553 1.00 72.75 195 ASN A O 1
ATOM 1533 N N . GLU A 1 196 ? 24.075 18.218 -24.651 1.00 72.88 196 GLU A N 1
ATOM 1534 C CA . GLU A 1 196 ? 25.532 18.186 -24.569 1.00 72.88 196 GLU A CA 1
ATOM 1535 C C . GLU A 1 196 ? 25.902 16.851 -23.910 1.00 72.88 196 GLU A C 1
ATOM 1537 O O . GLU A 1 196 ? 25.400 16.529 -22.833 1.00 72.88 196 GLU A O 1
ATOM 1542 N N . GLY A 1 197 ? 26.697 16.006 -24.568 1.00 60.75 197 GLY A N 1
ATOM 1543 C CA . GLY A 1 197 ? 26.972 14.676 -24.030 1.00 60.75 197 GLY A CA 1
ATOM 1544 C C . GLY A 1 197 ? 28.040 13.922 -24.803 1.00 60.75 197 GLY A C 1
ATOM 1545 O O . GLY A 1 197 ? 27.885 13.628 -25.984 1.00 60.75 197 GLY A O 1
ATOM 1546 N N . TYR A 1 198 ? 29.118 13.574 -24.108 1.00 61.66 198 TYR A N 1
ATOM 1547 C CA . TYR A 1 198 ? 30.098 12.613 -24.591 1.00 61.66 198 TYR A CA 1
ATOM 1548 C C . TYR A 1 198 ? 29.577 11.198 -24.342 1.00 61.66 198 TYR A C 1
ATOM 1550 O O . TYR A 1 198 ? 29.253 10.831 -23.212 1.00 61.66 198 TYR A O 1
ATOM 1558 N N . PHE A 1 199 ? 29.522 10.385 -25.394 1.00 67.94 199 PHE A N 1
ATOM 1559 C CA . PHE A 1 199 ? 29.229 8.964 -25.267 1.00 67.94 199 PHE A CA 1
ATOM 1560 C C . PHE A 1 199 ? 30.534 8.192 -25.061 1.00 67.94 199 PHE A C 1
ATOM 1562 O O . PHE A 1 199 ? 31.204 7.799 -26.015 1.00 67.94 199 PHE A O 1
ATOM 1569 N N . PHE A 1 200 ? 30.929 8.012 -23.801 1.00 59.03 200 PHE A N 1
ATOM 1570 C CA . PHE A 1 200 ? 32.112 7.226 -23.464 1.00 59.03 200 PHE A CA 1
ATOM 1571 C C . PHE A 1 200 ? 31.772 5.737 -23.473 1.00 59.03 200 PHE A C 1
ATOM 1573 O O . PHE A 1 200 ? 31.221 5.194 -22.516 1.00 59.03 200 PHE A O 1
ATOM 1580 N N . LEU A 1 201 ? 32.129 5.064 -24.563 1.00 66.38 201 LEU A N 1
ATOM 1581 C CA . LEU A 1 201 ? 32.216 3.611 -24.589 1.00 66.38 201 LEU A CA 1
ATOM 1582 C C . LEU A 1 201 ? 33.568 3.190 -24.013 1.00 66.38 201 LEU A C 1
ATOM 1584 O O . LEU A 1 201 ? 34.608 3.680 -24.449 1.00 66.38 201 LEU A O 1
ATOM 1588 N N . ASN A 1 202 ? 33.573 2.261 -23.057 1.00 55.28 202 ASN A N 1
ATOM 1589 C CA . ASN A 1 202 ? 34.813 1.604 -22.650 1.00 55.28 202 ASN A CA 1
ATOM 1590 C C . ASN A 1 202 ? 35.428 0.893 -23.881 1.00 55.28 202 ASN A C 1
ATOM 1592 O O . ASN A 1 202 ? 34.763 0.043 -24.468 1.00 55.28 202 ASN A O 1
ATOM 1596 N N . PRO A 1 203 ? 36.677 1.173 -24.289 1.00 55.75 203 PRO A N 1
ATOM 1597 C CA . PRO A 1 203 ? 37.289 0.527 -25.454 1.00 55.75 203 PRO A CA 1
ATOM 1598 C C . PRO A 1 203 ? 37.460 -0.998 -25.308 1.00 55.75 203 PRO A C 1
ATOM 1600 O O . PRO A 1 203 ? 37.695 -1.676 -26.303 1.00 55.75 203 PRO A O 1
ATOM 1603 N N . ALA A 1 204 ? 37.294 -1.561 -24.104 1.00 56.62 204 ALA A N 1
ATOM 1604 C CA . ALA A 1 204 ? 37.209 -3.007 -23.881 1.00 56.62 204 ALA A CA 1
ATOM 1605 C C . ALA A 1 204 ? 35.850 -3.624 -24.284 1.00 56.62 204 ALA A C 1
ATOM 1607 O O . ALA A 1 204 ? 35.674 -4.839 -24.171 1.00 56.62 204 ALA A O 1
ATOM 1608 N N . PHE A 1 205 ? 34.884 -2.827 -24.763 1.00 54.00 205 PHE A N 1
ATOM 1609 C CA . PHE A 1 205 ? 33.711 -3.351 -25.455 1.00 54.00 205 PHE A CA 1
ATOM 1610 C C . PHE A 1 205 ? 34.169 -3.997 -26.764 1.00 54.00 205 PHE A C 1
ATOM 1612 O O . PHE A 1 205 ? 34.392 -3.329 -27.772 1.00 54.00 205 PHE A O 1
ATOM 1619 N N . GLY A 1 206 ? 34.265 -5.326 -26.753 1.00 48.28 206 GLY A N 1
ATOM 1620 C CA . GLY A 1 206 ? 34.198 -6.118 -27.969 1.00 48.28 206 GLY A CA 1
ATOM 1621 C C . GLY A 1 206 ? 32.875 -5.802 -28.652 1.00 48.28 206 GLY A C 1
ATOM 1622 O O . GLY A 1 206 ? 31.836 -6.358 -28.304 1.00 48.28 206 GLY A O 1
ATOM 1623 N N . SER A 1 207 ? 32.891 -4.849 -29.582 1.00 54.38 207 SER A N 1
ATOM 1624 C CA . SER A 1 207 ? 31.773 -4.635 -30.484 1.00 54.38 207 SER A CA 1
ATOM 1625 C C . SER A 1 207 ? 31.635 -5.899 -31.328 1.00 54.38 207 SER A C 1
ATOM 1627 O O . SER A 1 207 ? 32.277 -6.052 -32.364 1.00 54.38 207 SER A O 1
ATOM 1629 N N . GLU A 1 208 ? 30.828 -6.855 -30.876 1.00 48.78 208 GLU A N 1
ATOM 1630 C CA . GLU A 1 208 ? 30.360 -7.929 -31.740 1.00 48.78 208 GLU A CA 1
ATOM 1631 C C . GLU A 1 208 ? 29.325 -7.339 -32.704 1.00 48.78 208 GLU A C 1
ATOM 1633 O O . GLU A 1 208 ? 28.130 -7.630 -32.663 1.00 48.78 208 GLU A O 1
ATOM 1638 N N . PHE A 1 209 ? 29.801 -6.510 -33.634 1.00 49.22 209 PHE A N 1
ATOM 1639 C CA . PHE A 1 209 ? 29.232 -6.476 -34.968 1.00 49.22 209 PHE A CA 1
ATOM 1640 C C . PHE A 1 209 ? 29.405 -7.889 -35.528 1.00 49.22 209 PHE A C 1
ATOM 1642 O O . PHE A 1 209 ? 30.433 -8.188 -36.136 1.00 49.22 209 PHE A O 1
ATOM 1649 N N . ARG A 1 210 ? 28.459 -8.804 -35.272 1.00 41.41 210 ARG A N 1
ATOM 1650 C CA . ARG A 1 210 ? 28.518 -10.150 -35.856 1.00 41.41 210 ARG A CA 1
ATOM 1651 C C . ARG A 1 210 ? 28.730 -10.011 -37.366 1.00 41.41 210 ARG A C 1
ATOM 1653 O O . ARG A 1 210 ? 27.866 -9.514 -38.084 1.00 41.41 210 ARG A O 1
ATOM 1660 N N . ASN A 1 211 ? 29.905 -10.444 -37.816 1.00 45.12 211 ASN A N 1
ATOM 1661 C CA . ASN A 1 211 ? 30.359 -10.473 -39.205 1.00 45.12 211 ASN A CA 1
ATOM 1662 C C . ASN A 1 211 ? 30.491 -9.116 -39.918 1.00 45.12 211 ASN A C 1
ATOM 1664 O O . ASN A 1 211 ? 30.242 -9.051 -41.121 1.00 45.12 211 ASN A O 1
ATOM 1668 N N . GLY A 1 212 ? 30.892 -8.042 -39.223 1.00 47.62 212 GLY A N 1
ATOM 1669 C CA . GLY A 1 212 ? 31.398 -6.821 -39.878 1.00 47.62 212 GLY A CA 1
ATOM 1670 C C . GLY A 1 212 ? 30.435 -6.149 -40.867 1.00 47.62 212 GLY A C 1
ATOM 1671 O O . GLY A 1 212 ? 30.868 -5.416 -41.753 1.00 47.62 212 GLY A O 1
ATOM 1672 N N . ARG A 1 213 ? 29.128 -6.407 -40.751 1.00 45.12 213 ARG A N 1
ATOM 1673 C CA . ARG A 1 213 ? 28.086 -5.784 -41.570 1.00 45.12 213 ARG A CA 1
ATOM 1674 C C . ARG A 1 213 ? 27.100 -5.072 -40.648 1.00 45.12 213 ARG A C 1
ATOM 1676 O O . ARG A 1 213 ? 26.599 -5.711 -39.721 1.00 45.12 213 ARG A O 1
ATOM 1683 N N . PRO A 1 214 ? 26.784 -3.785 -40.883 1.00 48.41 214 PRO A N 1
ATOM 1684 C CA . PRO A 1 214 ? 25.691 -3.139 -40.176 1.00 48.41 214 PRO A CA 1
ATOM 1685 C C . PRO A 1 214 ? 24.406 -3.920 -40.466 1.00 48.41 214 PRO A C 1
ATOM 1687 O O . PRO A 1 214 ? 24.027 -4.114 -41.624 1.00 48.41 214 PRO A O 1
ATOM 1690 N N . ASN A 1 215 ? 23.743 -4.409 -39.418 1.00 44.00 215 ASN A N 1
ATOM 1691 C CA . ASN A 1 215 ? 22.443 -5.046 -39.559 1.00 44.00 215 ASN A CA 1
ATOM 1692 C C . ASN A 1 215 ? 21.413 -3.957 -39.906 1.00 44.00 215 ASN A C 1
ATOM 1694 O O . ASN A 1 215 ? 20.897 -3.276 -39.030 1.00 44.00 215 ASN A O 1
ATOM 1698 N N . ARG A 1 216 ? 21.226 -3.746 -41.213 1.00 39.94 216 ARG A N 1
ATOM 1699 C CA . ARG A 1 216 ? 20.109 -3.080 -41.899 1.00 39.94 216 ARG A CA 1
ATOM 1700 C C . ARG A 1 216 ? 19.449 -1.917 -41.129 1.00 39.94 216 ARG A C 1
ATOM 1702 O O . ARG A 1 216 ? 18.369 -2.060 -40.564 1.00 39.94 216 ARG A O 1
ATOM 1709 N N . ILE A 1 217 ? 20.025 -0.718 -41.252 1.00 42.44 217 ILE A N 1
ATOM 1710 C CA . ILE A 1 217 ? 19.217 0.511 -41.227 1.00 42.44 217 ILE A CA 1
ATOM 1711 C C . ILE A 1 217 ? 18.368 0.474 -42.505 1.00 42.44 217 ILE A C 1
ATOM 1713 O O . ILE A 1 217 ? 18.858 0.714 -43.608 1.00 42.44 217 ILE A O 1
ATOM 1717 N N . SER A 1 218 ? 17.112 0.049 -42.381 1.00 34.00 218 SER A N 1
ATOM 1718 C CA . SER A 1 218 ? 16.177 -0.013 -43.503 1.00 34.00 218 SER A CA 1
ATOM 1719 C C . SER A 1 218 ? 15.593 1.374 -43.775 1.00 34.00 218 SER A C 1
ATOM 1721 O O . SER A 1 218 ? 14.625 1.773 -43.146 1.00 34.00 218 SER A O 1
ATOM 1723 N N . GLN A 1 219 ? 16.206 2.060 -44.741 1.00 45.06 219 GLN A N 1
ATOM 1724 C CA . GLN A 1 219 ? 15.602 2.977 -45.716 1.00 45.06 219 GLN A CA 1
ATOM 1725 C C . GLN A 1 219 ? 14.653 4.077 -45.198 1.00 45.06 219 GLN A C 1
ATOM 1727 O O . GLN A 1 219 ? 13.434 3.932 -45.222 1.00 45.06 219 GLN A O 1
ATOM 1732 N N . SER A 1 220 ? 15.204 5.270 -44.972 1.00 34.41 220 SER A N 1
ATOM 1733 C CA . SER A 1 220 ? 14.618 6.476 -45.562 1.00 34.41 220 SER A CA 1
ATOM 1734 C C . SER A 1 220 ? 15.729 7.377 -46.098 1.00 34.41 220 SER A C 1
ATOM 1736 O O . SER A 1 220 ? 16.626 7.855 -45.414 1.00 34.41 220 SER A O 1
ATOM 1738 N N . MET A 1 221 ? 15.687 7.482 -47.412 1.00 37.59 221 MET A N 1
ATOM 1739 C CA . MET A 1 221 ? 16.534 8.258 -48.285 1.00 37.59 221 MET A CA 1
ATOM 1740 C C . MET A 1 221 ? 16.254 9.750 -48.065 1.00 37.59 221 MET A C 1
ATOM 1742 O O . MET A 1 221 ? 15.191 10.225 -48.442 1.00 37.59 221 MET A O 1
ATOM 1746 N N . TYR A 1 222 ? 17.209 10.490 -47.508 1.00 35.97 222 TYR A N 1
ATOM 1747 C CA . TYR A 1 222 ? 17.385 11.904 -47.839 1.00 35.97 222 TYR A CA 1
ATOM 1748 C C . TYR A 1 222 ? 18.745 12.029 -48.520 1.00 35.97 222 TYR A C 1
ATOM 1750 O O . TYR A 1 222 ? 19.761 12.322 -47.897 1.00 35.97 222 TYR A O 1
ATOM 1758 N N . MET A 1 223 ? 18.757 11.716 -49.820 1.00 35.03 223 MET A N 1
ATOM 1759 C CA . MET A 1 223 ? 19.814 12.178 -50.712 1.00 35.03 223 MET A CA 1
ATOM 1760 C C . MET A 1 223 ? 19.719 13.703 -50.750 1.00 35.03 223 MET A C 1
ATOM 1762 O O . MET A 1 223 ? 18.726 14.247 -51.232 1.00 35.03 223 MET A O 1
ATOM 1766 N N . LEU A 1 224 ? 20.739 14.394 -50.249 1.00 32.81 224 LEU A N 1
ATOM 1767 C CA . LEU A 1 224 ? 21.039 15.721 -50.773 1.00 32.81 224 LEU A CA 1
ATOM 1768 C C . LEU A 1 224 ? 21.468 15.509 -52.237 1.00 32.81 224 LEU A C 1
ATOM 1770 O O . LEU A 1 224 ? 22.301 14.631 -52.474 1.00 32.81 224 LEU A O 1
ATOM 1774 N N . PRO A 1 225 ? 20.895 16.216 -53.228 1.00 39.47 225 PRO A N 1
ATOM 1775 C CA . PRO A 1 225 ? 21.308 16.041 -54.612 1.00 39.47 225 PRO A CA 1
ATOM 1776 C C . PRO A 1 225 ? 22.753 16.519 -54.749 1.00 39.47 225 PRO A C 1
ATOM 1778 O O . PRO A 1 225 ? 23.050 17.675 -54.442 1.00 39.47 225 PRO A O 1
ATOM 1781 N N . GLU A 1 226 ? 23.648 15.644 -55.207 1.00 39.19 226 GLU A N 1
ATOM 1782 C CA . GLU A 1 226 ? 24.957 16.083 -55.677 1.00 39.19 226 GLU A CA 1
ATOM 1783 C C . GLU A 1 226 ? 24.746 17.095 -56.805 1.00 39.19 226 GLU A C 1
ATOM 1785 O O . GLU A 1 226 ? 23.994 16.859 -57.755 1.00 39.19 226 GLU A O 1
ATOM 1790 N N . ALA A 1 227 ? 25.379 18.256 -56.663 1.00 42.12 227 ALA A N 1
ATOM 1791 C CA . ALA A 1 227 ? 25.365 19.303 -57.660 1.00 42.12 227 ALA A CA 1
ATOM 1792 C C . ALA A 1 227 ? 25.939 18.762 -58.976 1.00 42.12 227 ALA A C 1
ATOM 1794 O O . ALA A 1 227 ? 27.142 18.599 -59.161 1.00 42.12 227 ALA A O 1
ATOM 1795 N N . CYS A 1 228 ? 25.025 18.509 -59.901 1.00 35.94 228 CYS A N 1
ATOM 1796 C CA . CYS A 1 228 ? 25.260 18.359 -61.318 1.00 35.94 228 CYS A CA 1
ATOM 1797 C C . CYS A 1 228 ? 25.873 19.656 -61.871 1.00 35.94 228 CYS A C 1
ATOM 1799 O O . CYS A 1 228 ? 25.135 20.586 -62.176 1.00 35.94 228 CYS A O 1
ATOM 1801 N N . LEU A 1 229 ? 27.199 19.727 -62.016 1.00 34.09 229 LEU A N 1
ATOM 1802 C CA . LEU A 1 229 ? 27.873 20.684 -62.905 1.00 34.09 229 LEU A CA 1
ATOM 1803 C C . LEU A 1 229 ? 29.111 20.034 -63.546 1.00 34.09 229 LEU A C 1
ATOM 1805 O O . LEU A 1 229 ? 30.249 20.277 -63.159 1.00 34.09 229 LEU A O 1
ATOM 1809 N N . LEU A 1 230 ? 28.870 19.213 -64.569 1.00 30.89 230 LEU A N 1
ATOM 1810 C CA . LEU A 1 230 ? 29.842 18.880 -65.611 1.00 30.89 230 LEU A CA 1
ATOM 1811 C C . LEU A 1 230 ? 29.329 19.481 -66.921 1.00 30.89 230 LEU A C 1
ATOM 1813 O O . LEU A 1 230 ? 28.413 18.925 -67.502 1.00 30.89 230 LEU A O 1
ATOM 1817 N N . TYR A 1 231 ? 29.887 20.619 -67.337 1.00 31.33 231 TYR A N 1
ATOM 1818 C CA . TYR A 1 231 ? 30.015 21.121 -68.720 1.00 31.33 231 TYR A CA 1
ATOM 1819 C C . TYR A 1 231 ? 30.884 22.385 -68.600 1.00 31.33 231 TYR A C 1
ATOM 1821 O O . TYR A 1 231 ? 30.468 23.351 -67.974 1.00 31.33 231 TYR A O 1
ATOM 1829 N N . THR A 1 232 ? 32.138 22.391 -69.052 1.00 31.70 232 THR A N 1
ATOM 1830 C CA . THR A 1 232 ? 32.451 22.751 -70.441 1.00 31.70 232 THR A CA 1
ATOM 1831 C C . THR A 1 232 ? 33.787 22.182 -70.942 1.00 31.70 232 THR A C 1
ATOM 1833 O O . THR A 1 232 ? 34.751 21.974 -70.215 1.00 31.70 232 THR A O 1
ATOM 1836 N N . SER A 1 233 ? 33.778 21.941 -72.248 1.00 32.03 233 SER A N 1
ATOM 1837 C CA . SER A 1 233 ? 34.761 21.367 -73.166 1.00 32.03 233 SER A CA 1
ATOM 1838 C C . SER A 1 233 ? 36.100 22.102 -73.307 1.00 32.03 233 SER A C 1
ATOM 1840 O O . SER A 1 233 ? 36.083 23.312 -73.521 1.00 32.03 233 SER A O 1
ATOM 1842 N N . VAL A 1 234 ? 37.205 21.352 -73.448 1.00 35.06 234 VAL A N 1
ATOM 1843 C CA . VAL A 1 234 ? 38.242 21.619 -74.469 1.00 35.06 234 VAL A CA 1
ATO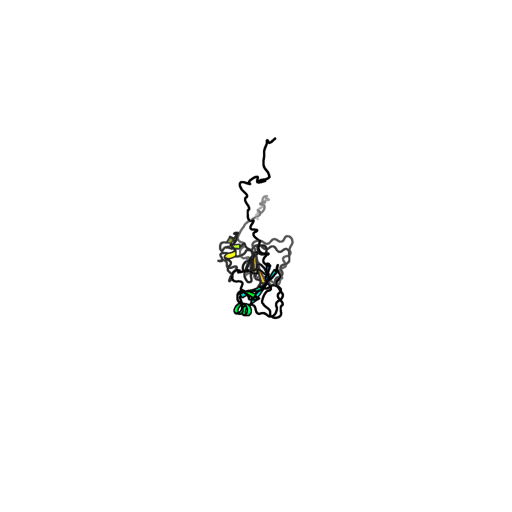M 1844 C C . VAL A 1 234 ? 38.735 20.290 -75.066 1.00 35.06 234 VAL A C 1
ATOM 1846 O O . VAL A 1 234 ? 38.962 19.304 -74.375 1.00 35.06 234 VAL A O 1
ATOM 1849 N N . ILE A 1 235 ? 38.812 20.314 -76.391 1.00 34.50 235 ILE A N 1
ATOM 1850 C CA . ILE A 1 235 ? 39.136 19.291 -77.388 1.00 34.50 235 ILE A CA 1
ATOM 1851 C C . ILE A 1 235 ? 40.623 18.885 -77.311 1.00 34.50 235 ILE A C 1
ATOM 1853 O O . ILE A 1 235 ? 41.453 19.751 -77.079 1.00 34.50 235 ILE A O 1
ATOM 1857 N N . TYR A 1 236 ? 40.957 17.600 -77.509 1.00 32.97 236 TYR A N 1
ATOM 1858 C CA . TYR A 1 236 ? 41.824 17.079 -78.593 1.00 32.97 236 TYR A CA 1
ATOM 1859 C C . TYR A 1 236 ? 42.089 15.570 -78.413 1.00 32.97 236 TYR A C 1
ATOM 1861 O O . TYR A 1 236 ? 42.609 15.118 -77.397 1.00 32.97 236 TYR A O 1
ATOM 1869 N N . SER A 1 237 ? 41.696 14.801 -79.433 1.00 35.06 237 SER A N 1
ATOM 1870 C CA . SER A 1 237 ? 41.956 13.368 -79.599 1.00 35.06 237 SER A CA 1
ATOM 1871 C C . SER A 1 237 ? 43.327 13.135 -80.252 1.00 35.06 237 SER A C 1
ATOM 1873 O O . SER A 1 237 ? 43.796 13.962 -81.031 1.00 35.06 237 SER A O 1
ATOM 1875 N N . PHE A 1 238 ? 43.928 11.988 -79.941 1.00 37.12 238 PHE A N 1
ATOM 1876 C CA . PHE A 1 238 ? 45.146 11.413 -80.523 1.00 37.12 238 PHE A CA 1
ATOM 1877 C C . PHE A 1 238 ? 45.063 11.211 -82.048 1.00 37.12 238 PHE A C 1
ATOM 1879 O O . PHE A 1 238 ? 44.018 10.793 -82.542 1.00 37.12 238 PHE A O 1
ATOM 1886 N N . ALA A 1 239 ? 46.201 11.333 -82.747 1.00 35.25 239 ALA A N 1
ATOM 1887 C CA . ALA A 1 239 ? 46.599 10.401 -83.813 1.00 35.25 239 ALA A CA 1
ATOM 1888 C C . ALA A 1 239 ? 48.094 10.540 -84.158 1.00 35.25 239 ALA A C 1
ATOM 1890 O O . ALA A 1 239 ? 48.566 11.615 -84.519 1.00 35.25 239 ALA A O 1
ATOM 1891 N N . SER A 1 240 ? 48.812 9.423 -84.064 1.00 36.06 240 SER A N 1
ATOM 1892 C CA . SER A 1 240 ? 50.110 9.192 -84.694 1.00 36.06 240 SER A CA 1
ATOM 1893 C C . SER A 1 240 ? 49.948 8.984 -86.204 1.00 36.06 240 SER A C 1
ATOM 1895 O O . SER A 1 240 ? 49.068 8.227 -86.616 1.00 36.06 240 SER A O 1
ATOM 1897 N N . ILE A 1 241 ? 50.845 9.591 -86.986 1.00 40.03 241 ILE A N 1
ATOM 1898 C CA . ILE A 1 241 ? 51.541 8.998 -88.143 1.00 40.03 241 ILE A CA 1
ATOM 1899 C C . ILE A 1 241 ? 53.019 9.321 -87.939 1.00 40.03 241 ILE A C 1
ATOM 1901 O O . ILE A 1 241 ? 53.297 10.483 -87.562 1.00 40.03 241 ILE A O 1
#

Secondary structure (DSSP, 8-state):
----------------S-----------PPPPPPEEEEEEE--TTSEEEE-SSEEEEEEETTEEEEE-SSEEEES--HHHHHHHHGGGSSEEE--S------SSS-SS---BTTEEEETTEEEES-EE-TTS-EE-STTGGGGB-SSSTT-TT-SBEESEEEETTTTEEEESS---SS----S------S----SS------TT-----GGGS----------PPP---------------

Foldseek 3Di:
DDDDDDDDDDDPPPPPPDDDDD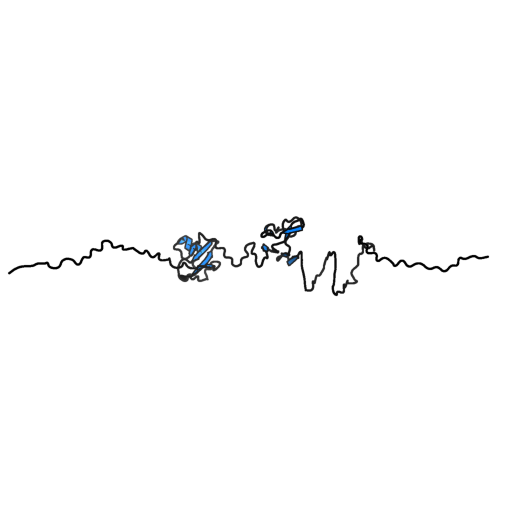DDPPPPPPQDQADEDEPEADDQADKFADDRHYWYWHDAPNFIWIQDDGGIDHRDRQVVQCVVQPPNGRIHTDPDDPPPPPPDPPDAFDCPVQWGDHDQKIFHQKFAALVRDIDPDRPQCVQADPVDRCPSHGRGHGQWMARNVVRDTDHPDDDDPDDDDDPDDDDDDPDDDDPDDDDDDDPPPPPPPPPPDPPDPDDDDPDPDDDDDDDDDDDDDDDDD

Sequence (241 aa):
MFHGQSQRQHDMAKKALASKTGEVKYLQQGPVGPLVYPTGEYAASVSYTRTPLSAPMVLCEGQYYVLNKEGTFKNINPKKDYAANGSKATWVLMDKVRYSFVEILMANFAKLASAVFYGQYMFSQYGIKADGSAVETVGGYKDFNYNDPMNPANKFRPNLLLDFLTGSFKGRNVEVEGTIIANASFVRMHDFRANEGYFFLNPAFGSEFRNGRPNRISQSMYMLPEACLLYTSVIYSFASI

pLDDT: mean 72.35, std 22.59, range [30.89, 96.06]

Radius of gyration: 44.97 Å; chains: 1; bounding box: 140×68×146 Å